Protein AF-A0A7C9D3Q9-F1 (afdb_monomer_lite)

Sequence (261 aa):
EIPLLHEHSGGIKEGRDSIEEERRLLYVAMTRARVKLFVLYVIMDSNWQVLRPSRFLQEIPAYLVELQGDINLVEKKELLPRSLSEASELAEATLTNDSLGKKTDEISENLRDMEGWDGNIFLRRFKVDDRGIIARIFHQWAKKKAFQDPKRLLDKVRFVIDERLTCRKSNKVKDVLVALRSSLKCDEAFQFAEKVIRWEQIPLDNRTYLLRERQKIRVENAMSASTPTAKQINYLRKLGCTVVPESKLHASHLIEQYRSL

Radius of gyration: 26.92 Å; chains: 1; bounding box: 58×53×77 Å

InterPro domains:
  IPR000212 UvrD-like helicase [PTHR11070] (2-144)
  IPR014017 UvrD-like helicase, C-terminal [PF13361] (16-41)
  IPR027417 P-loop containing nucleoside triphosphate hydrolase [SSF52540] (14-81)

Organism: Opuntia streptacantha (NCBI:txid393608)

pLDDT: mean 70.41, std 21.58, range [22.69, 95.62]

Foldseek 3Di:
DPDDPPPDDDDDDPDVVVVVVVVVVVVVVVVVDDDDDDDDDDQADLVRDGDDPDPVVVVPPPVVDDDDDPCPDDDDDDDDDDDDDDDDDDDDDDDDDDDDDPDCCPVVVVQVLQVVCPPQPLLVVDDPVLSSVLLVLLLVQLLDPQLLDLVSSLVVSLVSLVVSLVDPPDDPVNVVSVVVNVSSPDVSVSVSSNVSNVVSPDDPVVSVVVVVVVVVVVVLVVQQPAAADPVLVVVCVVLVNPDDAGTSNSSVVSNVVSVVD

Structure (mmCIF, N/CA/C/O backbone):
data_AF-A0A7C9D3Q9-F1
#
_entry.id   AF-A0A7C9D3Q9-F1
#
loop_
_atom_site.group_PDB
_atom_site.id
_atom_site.type_symbol
_atom_site.label_atom_id
_atom_site.label_alt_id
_atom_site.label_comp_id
_atom_site.label_asym_id
_atom_site.label_entity_id
_atom_site.label_seq_id
_atom_site.pdbx_PDB_ins_code
_atom_site.Cartn_x
_atom_site.Cartn_y
_atom_site.Cartn_z
_atom_site.occupancy
_atom_site.B_iso_or_equiv
_atom_site.auth_seq_id
_atom_site.auth_comp_id
_atom_site.auth_asym_id
_atom_site.auth_atom_id
_atom_site.pdbx_PDB_model_num
ATOM 1 N N . GLU A 1 1 ? -22.522 -24.868 32.297 1.00 36.56 1 GLU A N 1
ATOM 2 C CA . GLU A 1 1 ? -21.886 -23.893 31.387 1.00 36.56 1 GLU A CA 1
ATOM 3 C C . GLU A 1 1 ? -21.092 -24.679 30.357 1.00 36.56 1 GLU A C 1
ATOM 5 O O . GLU A 1 1 ? -20.446 -25.646 30.742 1.00 36.56 1 GLU A O 1
ATOM 10 N N . ILE A 1 2 ? -21.224 -24.366 29.067 1.00 39.22 2 ILE A N 1
ATOM 11 C CA . ILE A 1 2 ? -20.459 -25.051 28.014 1.00 39.22 2 ILE A CA 1
ATOM 12 C C . ILE A 1 2 ? -19.072 -24.394 27.996 1.00 39.22 2 ILE A C 1
ATOM 14 O O . ILE A 1 2 ? -19.020 -23.173 27.824 1.00 39.22 2 ILE A O 1
ATOM 18 N N . PRO A 1 3 ? -17.967 -25.129 28.217 1.00 41.09 3 PRO A N 1
ATOM 19 C CA . PRO A 1 3 ? -16.639 -24.531 28.232 1.00 41.09 3 PRO A CA 1
ATOM 20 C C . PRO A 1 3 ? -16.324 -23.979 26.840 1.00 41.09 3 PRO A C 1
ATOM 22 O O . PRO A 1 3 ? -16.207 -24.733 25.877 1.00 41.09 3 PRO A O 1
ATOM 25 N N . LEU A 1 4 ? -16.203 -22.658 26.726 1.00 44.47 4 LEU A N 1
ATOM 26 C CA . LEU A 1 4 ? -15.719 -22.013 25.511 1.00 44.47 4 LEU A CA 1
ATOM 27 C C . LEU A 1 4 ? -14.218 -22.299 25.401 1.00 44.47 4 LEU A C 1
ATOM 29 O O . LEU A 1 4 ? -13.409 -21.688 26.102 1.00 44.47 4 LEU A O 1
ATOM 33 N N . LEU A 1 5 ? -13.844 -23.258 24.553 1.00 42.50 5 LEU A N 1
ATOM 34 C CA . LEU A 1 5 ? -12.447 -23.500 24.212 1.00 42.50 5 LEU A CA 1
ATOM 35 C C . LEU A 1 5 ? -11.938 -22.307 23.399 1.00 42.50 5 LEU A C 1
ATOM 37 O O . LEU A 1 5 ? -12.316 -22.085 22.253 1.00 42.50 5 LEU A O 1
ATOM 41 N N . HIS A 1 6 ? -11.097 -21.494 24.031 1.00 41.91 6 HIS A N 1
ATOM 42 C CA . HIS A 1 6 ? -10.420 -20.385 23.380 1.00 41.91 6 HIS A CA 1
ATOM 43 C C . HIS A 1 6 ? -9.251 -20.945 22.555 1.00 41.91 6 HIS A C 1
ATOM 45 O O . HIS A 1 6 ? -8.133 -21.083 23.051 1.00 41.91 6 HIS A O 1
ATOM 51 N N . GLU A 1 7 ? -9.493 -21.271 21.286 1.00 47.59 7 GLU A N 1
ATOM 52 C CA . GLU A 1 7 ? -8.429 -21.656 20.356 1.00 47.59 7 GLU A CA 1
ATOM 53 C C . GLU A 1 7 ? -7.642 -20.420 19.902 1.00 47.59 7 GLU A C 1
ATOM 55 O O . GLU A 1 7 ? -7.896 -19.801 18.869 1.00 47.59 7 GLU A O 1
ATOM 60 N N . HIS A 1 8 ? -6.657 -20.020 20.702 1.00 44.94 8 HIS A N 1
ATOM 61 C CA . HIS A 1 8 ? -5.573 -19.175 20.222 1.00 44.94 8 HIS A CA 1
ATOM 62 C C . HIS A 1 8 ? -4.340 -20.054 20.038 1.00 44.94 8 HIS A C 1
ATOM 64 O O . HIS A 1 8 ? -3.753 -20.488 21.023 1.00 44.94 8 HIS A O 1
ATOM 70 N N . SER A 1 9 ? -3.934 -20.238 18.778 1.00 37.97 9 SER A N 1
ATOM 71 C CA . SER A 1 9 ? -2.714 -20.927 18.325 1.00 37.97 9 SER A CA 1
ATOM 72 C C . SER A 1 9 ? -2.871 -22.407 17.949 1.00 37.97 9 SER A C 1
ATOM 74 O O . SER A 1 9 ? -2.440 -23.285 18.684 1.00 37.97 9 SER A O 1
ATOM 76 N N . GLY A 1 10 ? -3.406 -22.651 16.745 1.00 41.06 10 GLY A N 1
ATOM 77 C CA . GLY A 1 10 ? -2.870 -23.570 15.720 1.00 41.06 10 GLY A CA 1
ATOM 78 C C . GLY A 1 10 ? -2.148 -24.848 16.159 1.00 41.06 10 GLY A C 1
ATOM 79 O O . GLY A 1 10 ? -1.079 -25.144 15.628 1.00 41.06 10 GLY A O 1
ATOM 80 N N . GLY A 1 11 ? -2.689 -25.590 17.120 1.00 41.31 11 GLY A N 1
ATOM 81 C CA . GLY A 1 11 ? -1.940 -26.682 17.726 1.00 41.31 11 GLY A CA 1
ATOM 82 C C . GLY A 1 11 ? -2.772 -27.643 18.554 1.00 41.31 11 GLY A C 1
ATOM 83 O O . GLY A 1 11 ? -2.291 -28.080 19.589 1.00 41.31 11 GLY A O 1
ATOM 84 N N . ILE A 1 12 ? -3.989 -27.990 18.134 1.00 43.50 12 ILE A N 1
ATOM 85 C CA . ILE A 1 12 ? -4.685 -29.173 18.656 1.00 43.50 12 ILE A CA 1
ATOM 86 C C . ILE A 1 12 ? -5.327 -29.896 17.471 1.00 43.50 12 ILE A C 1
ATOM 88 O O . ILE A 1 12 ? -5.828 -29.274 16.541 1.00 43.50 12 ILE A O 1
ATOM 92 N N . LYS A 1 13 ? -5.197 -31.223 17.468 1.00 48.31 13 LYS A N 1
ATOM 93 C CA . LYS A 1 13 ? -5.645 -32.139 16.418 1.00 48.31 13 LYS A CA 1
ATOM 94 C C . LYS A 1 13 ? -7.105 -31.842 16.049 1.00 48.31 13 LYS A C 1
ATOM 96 O O . LYS A 1 13 ? -7.977 -32.081 16.878 1.00 48.31 13 LYS A O 1
ATOM 101 N N . GLU A 1 14 ? -7.343 -31.368 14.821 1.00 52.41 14 GLU A N 1
ATOM 102 C CA . GLU A 1 14 ? -8.667 -31.299 14.184 1.00 52.41 14 GLU A CA 1
ATOM 103 C C . GLU A 1 14 ? -9.254 -32.724 14.126 1.00 52.41 14 GLU A C 1
ATOM 105 O O . GLU A 1 14 ? -9.082 -33.464 13.156 1.00 52.41 14 GLU A O 1
ATOM 110 N N . GLY A 1 15 ? -9.882 -33.171 15.210 1.00 57.50 15 GLY A N 1
ATOM 111 C CA . GLY A 1 15 ? -10.723 -34.359 15.193 1.00 57.50 15 GLY A CA 1
ATOM 112 C C . GLY A 1 15 ? -12.025 -34.010 14.482 1.00 57.50 15 GLY A C 1
ATOM 113 O O . GLY A 1 15 ? -12.543 -32.911 14.663 1.00 57.50 15 GLY A O 1
ATOM 114 N N . ARG A 1 16 ? -12.594 -34.935 13.698 1.00 60.66 16 ARG A N 1
ATOM 115 C CA . ARG A 1 16 ? -13.940 -34.747 13.117 1.00 60.66 16 ARG A CA 1
ATOM 116 C C . ARG A 1 16 ? -14.976 -34.343 14.175 1.00 60.66 16 ARG A C 1
ATOM 118 O O . ARG A 1 16 ? -15.851 -33.536 13.895 1.00 60.66 16 ARG A O 1
ATOM 125 N N . ASP A 1 17 ? -14.797 -34.811 15.402 1.00 70.69 17 ASP A N 1
ATOM 126 C CA . ASP A 1 17 ? -15.683 -34.486 16.514 1.00 70.69 17 ASP A CA 1
ATOM 127 C C . ASP A 1 17 ? -15.570 -33.011 16.961 1.00 70.69 17 ASP A C 1
ATOM 129 O O . ASP A 1 17 ? -16.563 -32.437 17.403 1.00 70.69 17 ASP A O 1
ATOM 133 N N . SER A 1 18 ? -14.408 -32.350 16.808 1.00 80.19 18 SER A N 1
ATOM 134 C CA . SER A 1 18 ? -14.245 -30.942 17.217 1.00 80.19 18 SER A CA 1
ATOM 135 C C . SER A 1 18 ? -14.926 -29.979 16.245 1.00 80.19 18 SER A C 1
ATOM 137 O O . SER A 1 18 ? -15.595 -29.044 16.678 1.00 80.19 18 SER A O 1
ATOM 139 N N . ILE A 1 19 ? -14.833 -30.239 14.935 1.00 86.06 19 ILE A N 1
ATOM 140 C CA . ILE A 1 19 ? -15.478 -29.392 13.920 1.00 86.06 19 ILE A CA 1
ATOM 141 C C . ILE A 1 19 ? -17.008 -29.526 13.960 1.00 86.06 19 ILE A C 1
ATOM 143 O O . ILE A 1 19 ? -17.729 -28.560 13.705 1.00 86.06 19 ILE A O 1
ATOM 147 N N . GLU A 1 20 ? -17.520 -30.719 14.281 1.00 87.44 20 GLU A N 1
ATOM 148 C CA . GLU A 1 20 ? -18.955 -30.940 14.475 1.00 87.44 20 GLU A CA 1
ATOM 149 C C . GLU A 1 20 ? -19.479 -30.216 15.715 1.00 87.44 20 GLU A C 1
ATOM 151 O O . GLU A 1 20 ? -20.581 -29.662 15.683 1.00 87.44 20 GLU A O 1
ATOM 156 N N . GLU A 1 21 ? -18.689 -30.155 16.785 1.00 87.31 21 GLU A N 1
ATOM 157 C CA . GLU A 1 21 ? -19.067 -29.410 17.981 1.00 87.31 21 GLU A CA 1
ATOM 158 C C . GLU A 1 21 ? -19.065 -27.893 17.727 1.00 87.31 21 GLU A C 1
ATOM 160 O O . GLU A 1 21 ? -20.033 -27.212 18.069 1.00 87.31 21 GLU A O 1
ATOM 165 N N . GLU A 1 22 ? -18.069 -27.352 17.017 1.00 88.00 22 GLU A N 1
ATOM 166 C CA . GLU A 1 22 ? -18.079 -25.945 16.583 1.00 88.00 22 GLU A CA 1
ATOM 167 C C . GLU A 1 22 ? -19.282 -25.609 15.687 1.00 88.00 22 GLU A C 1
ATOM 169 O O . GLU A 1 22 ? -19.900 -24.547 15.822 1.00 88.00 22 GLU A O 1
ATOM 174 N N . ARG A 1 23 ? -19.674 -26.537 14.806 1.00 91.50 23 ARG A N 1
ATOM 175 C CA . ARG A 1 23 ? -20.884 -26.414 13.981 1.00 91.50 23 ARG A CA 1
ATOM 176 C C . ARG A 1 23 ? -22.142 -26.349 14.850 1.00 91.50 23 ARG A C 1
ATOM 178 O O . ARG A 1 23 ? -23.009 -25.506 14.604 1.00 91.50 23 ARG A O 1
ATOM 185 N N . ARG A 1 24 ? -22.252 -27.201 15.878 1.00 92.25 24 ARG A N 1
ATOM 186 C CA . ARG A 1 24 ? -23.370 -27.167 16.841 1.00 92.25 24 ARG A CA 1
ATOM 187 C C . ARG A 1 24 ? -23.404 -25.850 17.611 1.00 92.25 24 ARG A C 1
ATOM 189 O O . ARG A 1 24 ? -24.489 -25.300 17.796 1.00 92.25 24 ARG A O 1
ATOM 196 N N . LEU A 1 25 ? -22.248 -25.305 17.993 1.00 92.31 25 LEU A N 1
ATOM 197 C CA . LEU A 1 25 ? -22.158 -23.995 18.645 1.00 92.31 25 LEU A CA 1
ATOM 198 C C . LEU A 1 25 ? -22.698 -22.875 17.750 1.00 92.31 25 LEU A C 1
ATOM 200 O O . LEU A 1 25 ? -23.520 -22.075 18.207 1.00 92.31 25 LEU A O 1
ATOM 204 N N . LEU A 1 26 ? -22.307 -22.839 16.471 1.00 92.38 26 LEU A N 1
ATOM 205 C CA . LEU A 1 26 ? -22.849 -21.856 15.533 1.00 92.38 26 LEU A CA 1
ATOM 206 C C . LEU A 1 26 ? -24.358 -22.032 15.341 1.00 92.38 26 LEU A C 1
ATOM 208 O O . LEU A 1 26 ? -25.092 -21.048 15.398 1.00 92.38 26 LEU A O 1
ATOM 212 N N . TYR A 1 27 ? -24.835 -23.266 15.161 1.00 93.38 27 TYR A N 1
ATOM 213 C CA . TYR A 1 27 ? -26.264 -23.561 15.019 1.00 93.38 27 TYR A CA 1
ATOM 214 C C . TYR A 1 27 ? -27.078 -23.043 16.212 1.00 93.38 27 TYR A C 1
ATOM 216 O O . TYR A 1 27 ? -28.096 -22.363 16.039 1.00 93.38 27 TYR A O 1
ATOM 224 N N . VAL A 1 28 ? -26.611 -23.309 17.436 1.00 95.62 28 VAL A N 1
ATOM 225 C CA . VAL A 1 28 ? -27.252 -22.801 18.656 1.00 95.62 28 VAL A CA 1
ATOM 226 C C . VAL A 1 28 ? -27.251 -21.275 18.665 1.00 95.62 28 VAL A C 1
ATOM 228 O O . VAL A 1 28 ? -28.275 -20.684 18.992 1.00 95.62 28 VAL A O 1
ATOM 231 N N . ALA A 1 29 ? -26.146 -20.626 18.288 1.00 92.81 29 ALA A N 1
ATOM 232 C CA . ALA A 1 29 ? -26.064 -19.167 18.231 1.00 92.81 29 ALA A CA 1
ATOM 233 C C . ALA A 1 29 ? -27.036 -18.565 17.200 1.00 92.81 29 ALA A C 1
ATOM 235 O O . ALA A 1 29 ? -27.765 -17.627 17.525 1.00 92.81 29 ALA A O 1
ATOM 236 N N . MET A 1 30 ? -27.106 -19.132 15.991 1.00 92.25 30 MET A N 1
ATOM 237 C CA . MET A 1 30 ? -28.016 -18.682 14.930 1.00 92.25 30 MET A CA 1
ATOM 238 C C . MET A 1 30 ? -29.482 -18.803 15.355 1.00 92.25 30 MET A C 1
ATOM 240 O O . MET A 1 30 ? -30.259 -17.868 15.177 1.00 92.25 30 MET A O 1
ATOM 244 N N . THR A 1 31 ? -29.850 -19.918 15.989 1.00 93.81 31 THR A N 1
ATOM 245 C CA . THR A 1 31 ? -31.222 -20.180 16.458 1.00 93.81 31 THR A CA 1
ATOM 246 C C . THR A 1 31 ? -31.620 -19.387 17.709 1.00 93.81 31 THR A C 1
ATOM 248 O O . THR A 1 31 ? -32.792 -19.396 18.089 1.00 93.81 31 THR A O 1
ATOM 251 N N . ARG A 1 32 ? -30.698 -18.642 18.346 1.00 95.06 32 ARG A N 1
ATOM 252 C CA . ARG A 1 32 ? -31.067 -17.669 19.396 1.00 95.06 32 ARG A CA 1
ATOM 253 C C . ARG A 1 32 ? -31.758 -16.432 18.835 1.00 95.06 32 ARG A C 1
ATOM 255 O O . ARG A 1 32 ? -32.541 -15.806 19.554 1.00 95.06 32 ARG A O 1
ATOM 262 N N . ALA A 1 33 ? -31.481 -16.063 17.587 1.00 93.69 33 ALA A N 1
ATOM 263 C CA . ALA A 1 33 ? -32.110 -14.913 16.959 1.00 93.69 33 ALA A CA 1
ATOM 264 C C . ALA A 1 33 ? -33.577 -15.224 16.618 1.00 93.69 33 ALA A C 1
ATOM 266 O O . ALA A 1 33 ? -33.872 -16.188 15.921 1.00 93.69 33 ALA A O 1
ATOM 267 N N . ARG A 1 34 ? -34.508 -14.392 17.104 1.00 91.38 34 ARG A N 1
ATOM 268 C CA . ARG A 1 34 ? -35.954 -14.556 16.851 1.00 91.38 34 ARG A CA 1
ATOM 269 C C . ARG A 1 34 ? -36.471 -13.786 15.635 1.00 91.38 34 ARG A C 1
ATOM 271 O O . ARG A 1 34 ? -37.500 -14.161 15.092 1.00 91.38 34 ARG A O 1
ATOM 278 N N . VAL A 1 35 ? -35.810 -12.685 15.264 1.00 92.62 35 VAL A N 1
ATOM 279 C CA . VAL A 1 35 ? -36.331 -11.726 14.266 1.00 92.62 35 VAL A CA 1
ATOM 280 C C . VAL A 1 35 ? -35.319 -11.444 13.157 1.00 92.62 35 VAL A C 1
ATOM 282 O O . VAL A 1 35 ? -35.614 -11.679 11.993 1.00 92.62 35 VAL A O 1
ATOM 285 N N . LYS A 1 36 ? -34.124 -10.945 13.496 1.00 89.94 36 LYS A N 1
ATOM 286 C CA . LYS A 1 36 ? -33.034 -10.684 12.542 1.00 89.94 36 LYS A CA 1
ATOM 287 C C . LYS A 1 36 ? -31.718 -11.205 13.107 1.00 89.94 36 LYS A C 1
ATOM 289 O O . LYS A 1 36 ? -31.480 -11.074 14.308 1.00 89.94 36 LYS A O 1
ATOM 294 N N . LEU A 1 37 ? -30.880 -11.766 12.242 1.00 90.44 37 LEU A N 1
ATOM 295 C CA . LEU A 1 37 ? -29.536 -12.234 12.565 1.00 90.44 37 LEU A CA 1
ATOM 296 C C . LEU A 1 37 ? -28.529 -11.413 11.758 1.00 90.44 37 LEU A C 1
ATOM 298 O O . LEU A 1 37 ? -28.609 -11.372 10.536 1.00 90.44 37 LEU A O 1
ATOM 302 N N . PHE A 1 38 ? -27.576 -10.791 12.447 1.00 90.31 38 PHE A N 1
ATOM 303 C CA . PHE A 1 38 ? -26.444 -10.116 11.822 1.00 90.31 38 PHE A CA 1
ATOM 304 C C . PHE A 1 38 ? -25.172 -10.855 12.209 1.00 90.31 38 PHE A C 1
ATOM 306 O O . PHE A 1 38 ? -24.914 -11.065 13.395 1.00 90.31 38 PHE A O 1
ATOM 313 N N . VAL A 1 39 ? -24.383 -11.243 11.212 1.00 88.50 39 VAL A N 1
ATOM 314 C CA . VAL A 1 39 ? -23.107 -11.926 11.422 1.00 88.50 39 VAL A CA 1
ATOM 315 C C . VAL A 1 39 ? -21.990 -11.012 10.952 1.00 88.50 39 VAL A C 1
ATOM 317 O O . VAL A 1 39 ? -21.995 -10.545 9.818 1.00 88.50 39 VAL A O 1
ATOM 320 N N . LEU A 1 40 ? -21.037 -10.747 11.842 1.00 87.12 40 LEU A N 1
ATOM 321 C CA . LEU A 1 40 ? -19.878 -9.915 11.557 1.00 87.12 40 LEU A CA 1
ATOM 322 C C . LEU A 1 40 ? -18.618 -10.771 11.619 1.00 87.12 40 LEU A C 1
ATOM 324 O O . LEU A 1 40 ? -18.483 -11.641 12.478 1.00 87.12 40 LEU A O 1
ATOM 328 N N . TYR A 1 41 ? -17.674 -10.484 10.732 1.00 83.50 41 TYR A N 1
ATOM 329 C CA . TYR A 1 41 ? -16.340 -11.063 10.764 1.00 83.50 41 TYR A CA 1
ATOM 330 C C . TYR A 1 41 ? -15.301 -9.994 10.428 1.00 83.50 41 TYR A C 1
ATOM 332 O O . TYR A 1 41 ? -15.598 -8.974 9.806 1.00 83.50 41 TYR A O 1
ATOM 340 N N . VAL A 1 42 ? -14.067 -10.225 10.867 1.00 80.75 42 VAL A N 1
ATOM 341 C CA . VAL A 1 42 ? -12.945 -9.314 10.642 1.00 80.75 42 VAL A CA 1
ATOM 342 C C . VAL A 1 42 ? -12.097 -9.852 9.490 1.00 80.75 42 VAL A C 1
ATOM 344 O O . VAL A 1 42 ? -11.749 -11.027 9.482 1.00 80.75 42 VAL A O 1
ATOM 347 N N . ILE A 1 43 ? -11.755 -8.992 8.526 1.00 75.94 43 ILE A N 1
ATOM 348 C CA . ILE A 1 43 ? -10.939 -9.345 7.345 1.00 75.94 43 ILE A CA 1
ATOM 349 C C . ILE A 1 43 ? -9.429 -9.179 7.558 1.00 75.94 43 ILE A C 1
ATOM 351 O O . ILE A 1 43 ? -8.638 -9.739 6.803 1.00 75.94 43 ILE A O 1
ATOM 355 N N . MET A 1 44 ? -9.012 -8.408 8.565 1.00 73.44 44 MET A N 1
ATOM 356 C CA . MET A 1 44 ? -7.603 -8.182 8.894 1.00 73.44 44 MET A CA 1
ATOM 357 C C . MET A 1 44 ? -7.379 -8.217 10.399 1.00 73.44 44 MET A C 1
ATOM 359 O O . MET A 1 44 ? -8.068 -7.520 11.144 1.00 73.44 44 MET A O 1
ATOM 363 N N . ASP A 1 45 ? -6.391 -8.987 10.844 1.00 71.75 45 ASP A N 1
ATOM 364 C CA . ASP A 1 45 ? -5.985 -8.980 12.247 1.00 71.75 45 ASP A CA 1
ATOM 365 C C . ASP A 1 45 ? -5.121 -7.749 12.594 1.00 71.75 45 ASP A C 1
ATOM 367 O O . ASP A 1 45 ? -4.727 -6.944 11.743 1.00 71.75 45 ASP A O 1
ATOM 371 N N . SER A 1 46 ? -4.791 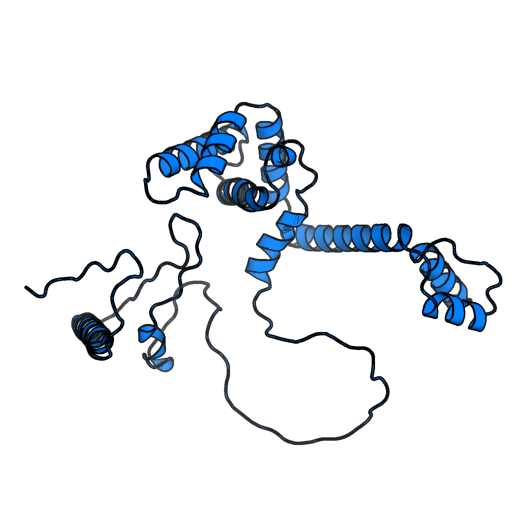-7.599 13.876 1.00 70.56 46 SER A N 1
ATOM 372 C CA . SER A 1 46 ? -3.888 -6.548 14.366 1.00 70.56 46 SER A CA 1
ATOM 373 C C . SER A 1 46 ? -2.456 -6.656 13.818 1.00 70.56 46 SER A C 1
ATOM 375 O O . SER A 1 46 ? -1.701 -5.682 13.874 1.00 70.56 46 SER A O 1
ATOM 377 N N . ASN A 1 47 ? -2.098 -7.812 13.253 1.00 52.62 47 ASN A N 1
ATOM 378 C CA . ASN A 1 47 ? -0.825 -8.103 12.604 1.00 52.62 47 ASN A CA 1
ATOM 379 C C . ASN A 1 47 ? -0.893 -7.966 11.074 1.00 52.62 47 ASN A C 1
ATOM 381 O O . ASN A 1 47 ? 0.086 -8.296 10.402 1.00 52.62 47 ASN A O 1
ATOM 385 N N . TRP A 1 48 ? -1.997 -7.437 10.534 1.00 50.44 48 TRP A N 1
ATOM 386 C CA . TRP A 1 48 ? -2.223 -7.223 9.104 1.00 50.44 48 TRP A CA 1
ATOM 387 C C . TRP A 1 48 ? -2.228 -8.500 8.258 1.00 50.44 48 TRP A C 1
ATOM 389 O O . TRP A 1 48 ? -2.004 -8.446 7.047 1.00 50.44 48 TRP A O 1
ATOM 399 N N . GLN A 1 49 ? -2.488 -9.643 8.879 1.00 58.59 49 GLN A N 1
ATOM 400 C CA . GLN A 1 49 ? -2.775 -10.881 8.180 1.00 58.59 49 GLN A CA 1
ATOM 401 C C . GLN A 1 49 ? -4.218 -10.850 7.695 1.00 58.59 49 GLN A C 1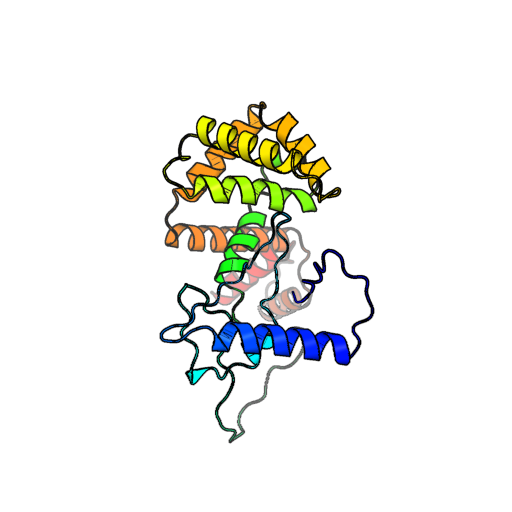
ATOM 403 O O . GLN A 1 49 ? -5.136 -10.489 8.436 1.00 58.59 49 GLN A O 1
ATOM 408 N N . VAL A 1 50 ? -4.408 -11.231 6.434 1.00 67.88 50 VAL A N 1
ATOM 409 C CA . VAL A 1 50 ? -5.745 -11.404 5.870 1.00 67.88 50 VAL A CA 1
ATOM 410 C C . VAL A 1 50 ? -6.375 -12.618 6.540 1.00 67.88 50 VAL A C 1
ATOM 412 O O . VAL A 1 50 ? -5.884 -13.740 6.404 1.00 67.88 50 VAL A O 1
ATOM 415 N N . LEU A 1 51 ? -7.457 -12.385 7.274 1.00 74.94 51 LEU A N 1
ATOM 416 C CA . LEU A 1 51 ? -8.235 -13.437 7.909 1.00 74.94 51 LEU A CA 1
ATOM 417 C C . LEU A 1 51 ? -9.270 -13.957 6.916 1.00 74.94 51 LEU A C 1
ATOM 419 O O . LEU A 1 51 ? -9.926 -13.183 6.216 1.00 74.94 51 LEU A O 1
ATOM 423 N N . ARG A 1 52 ? -9.425 -15.281 6.853 1.00 77.06 52 ARG A N 1
ATOM 424 C CA . ARG A 1 52 ? -10.510 -15.881 6.076 1.00 77.06 52 ARG A CA 1
ATOM 425 C C . ARG A 1 52 ? -11.804 -15.863 6.896 1.00 77.06 52 ARG A C 1
ATOM 427 O O . ARG A 1 52 ? -11.743 -16.118 8.100 1.00 77.06 52 ARG A O 1
ATOM 434 N N . PRO A 1 53 ? -12.963 -15.599 6.264 1.00 84.69 53 PRO A N 1
ATOM 435 C CA . PRO A 1 53 ? -14.257 -15.789 6.908 1.00 84.69 53 PRO A CA 1
ATOM 436 C C . PRO A 1 53 ? -14.411 -17.227 7.421 1.00 84.69 53 PRO A C 1
ATOM 438 O O . PRO A 1 53 ? -13.796 -18.152 6.884 1.00 84.69 53 PRO A O 1
ATOM 441 N N . SER A 1 54 ? -15.249 -17.416 8.443 1.00 87.00 54 SER A N 1
ATOM 442 C CA . SER A 1 54 ? -15.540 -18.755 8.965 1.00 87.00 54 SER A CA 1
ATOM 443 C C . SER A 1 54 ? -16.111 -19.654 7.868 1.00 87.00 54 SER A C 1
ATOM 445 O O . SER A 1 54 ? -16.993 -19.239 7.114 1.00 87.00 54 SER A O 1
ATOM 447 N N . ARG A 1 55 ? -15.635 -20.905 7.808 1.00 85.94 55 ARG A N 1
ATOM 448 C CA . ARG A 1 55 ? -16.075 -21.900 6.817 1.00 85.94 55 ARG A CA 1
ATOM 449 C C . ARG A 1 55 ? -17.586 -22.139 6.857 1.00 85.94 55 ARG A C 1
ATOM 451 O O . ARG A 1 55 ? -18.201 -22.326 5.817 1.00 85.94 55 ARG A O 1
ATOM 458 N N . PHE A 1 56 ? -18.192 -22.040 8.038 1.00 89.94 56 PHE A N 1
ATOM 459 C CA . PHE A 1 56 ? -19.622 -22.265 8.218 1.00 89.94 56 PHE A CA 1
ATOM 460 C C . PHE A 1 56 ? -20.503 -21.199 7.550 1.00 89.94 56 PHE A C 1
ATOM 462 O O . PHE A 1 56 ? -21.676 -21.456 7.308 1.00 89.94 56 PHE A O 1
ATOM 469 N N . LEU A 1 57 ? -19.961 -20.020 7.214 1.00 87.06 57 LEU A N 1
ATOM 470 C CA . LEU A 1 57 ? -20.717 -19.000 6.477 1.00 87.06 57 LEU A CA 1
ATOM 471 C C . LEU A 1 57 ? -21.014 -19.431 5.038 1.00 87.06 57 LEU A C 1
ATOM 473 O O . LEU A 1 57 ? -22.037 -19.034 4.499 1.00 87.06 57 LEU A O 1
ATOM 477 N N . GLN A 1 58 ? -20.158 -20.270 4.446 1.00 85.81 58 GLN A N 1
ATOM 478 C CA . GLN A 1 58 ? -20.354 -20.815 3.096 1.00 85.81 58 GLN A CA 1
ATOM 479 C C . GLN A 1 58 ? -21.411 -21.926 3.061 1.00 85.81 58 GLN A C 1
ATOM 481 O O . GLN A 1 58 ? -21.899 -22.287 1.997 1.00 85.81 58 GLN A O 1
ATOM 486 N N . GLU A 1 59 ? -21.753 -22.490 4.222 1.00 88.12 59 GLU A N 1
ATOM 487 C CA . GLU A 1 59 ? -22.785 -23.522 4.342 1.00 88.12 59 GLU A CA 1
ATOM 488 C C . GLU A 1 59 ? -24.196 -22.919 4.439 1.00 88.12 59 GLU A C 1
ATOM 490 O O . GLU A 1 59 ? -25.187 -23.633 4.282 1.00 88.12 59 GLU A O 1
ATOM 495 N N . ILE A 1 60 ? -24.304 -21.609 4.694 1.00 87.50 60 ILE A N 1
ATOM 496 C CA . ILE A 1 60 ? -25.584 -20.903 4.736 1.00 87.50 60 ILE A CA 1
ATOM 497 C C . ILE A 1 60 ? -26.031 -20.644 3.292 1.00 87.50 60 ILE A C 1
ATOM 499 O O . ILE A 1 60 ? -25.262 -20.083 2.512 1.00 87.50 60 ILE A O 1
ATOM 503 N N . PRO A 1 61 ? -27.271 -20.999 2.916 1.00 86.81 61 PRO A N 1
ATOM 504 C CA . PRO A 1 61 ? -27.743 -20.766 1.561 1.00 86.81 61 PRO A CA 1
ATOM 505 C C . PRO A 1 61 ? -27.683 -19.282 1.174 1.00 86.81 61 PRO A C 1
ATOM 507 O O . PRO A 1 61 ? -28.271 -18.438 1.851 1.00 86.81 61 PRO A O 1
ATOM 510 N N . ALA A 1 62 ? -27.029 -18.977 0.049 1.00 82.62 62 ALA A N 1
ATOM 511 C CA . ALA A 1 62 ? -26.767 -17.606 -0.402 1.00 82.62 62 ALA A CA 1
ATOM 512 C C . ALA A 1 62 ? -28.035 -16.743 -0.550 1.00 82.62 62 ALA A C 1
ATOM 514 O O . ALA A 1 62 ? -27.999 -15.539 -0.322 1.00 82.62 62 ALA A O 1
ATOM 515 N N . TYR A 1 63 ? -29.185 -17.351 -0.865 1.00 83.31 63 TYR A N 1
ATOM 516 C CA . TYR A 1 63 ? -30.463 -16.638 -0.995 1.00 83.31 63 TYR A CA 1
ATOM 517 C C . TYR A 1 63 ? -31.025 -16.104 0.336 1.00 83.31 63 TYR A C 1
ATOM 519 O O . TYR A 1 63 ? -31.965 -15.313 0.321 1.00 83.31 63 TYR A O 1
ATOM 527 N N . LEU A 1 64 ? -30.484 -16.538 1.480 1.00 84.50 64 LEU A N 1
ATOM 528 C CA . LEU A 1 64 ? -30.852 -16.050 2.815 1.00 84.50 64 LEU A CA 1
ATOM 529 C C . LEU A 1 64 ? -29.888 -14.983 3.344 1.00 84.50 64 LEU A C 1
ATOM 531 O O . LEU A 1 64 ? -30.123 -14.434 4.421 1.00 84.50 64 LEU A O 1
ATOM 535 N N . VAL A 1 65 ? -28.792 -14.718 2.630 1.00 84.56 65 VAL A N 1
ATOM 536 C CA . VAL A 1 65 ? -27.712 -13.849 3.094 1.00 84.56 65 VAL A CA 1
ATOM 537 C C . VAL A 1 65 ? -27.779 -12.516 2.362 1.00 84.56 65 VAL A C 1
ATOM 539 O O . VAL A 1 65 ? -27.646 -12.445 1.145 1.00 84.56 65 VAL A O 1
ATOM 542 N N . GLU A 1 66 ? -27.931 -11.439 3.128 1.00 83.81 66 GLU A N 1
ATOM 543 C CA . GLU A 1 66 ? -27.769 -10.074 2.636 1.00 83.81 66 GLU A CA 1
ATOM 544 C C . GLU A 1 66 ? -26.407 -9.542 3.101 1.00 83.81 66 GLU A C 1
ATOM 546 O O . GLU A 1 66 ? -26.160 -9.369 4.297 1.00 83.81 66 GLU A O 1
ATOM 551 N N . LEU A 1 67 ? -25.488 -9.322 2.158 1.00 76.94 67 LEU A N 1
ATOM 552 C CA . LEU A 1 67 ? -24.159 -8.790 2.451 1.00 76.94 67 LEU A CA 1
ATOM 553 C C . LEU A 1 67 ? -24.222 -7.263 2.522 1.00 76.94 67 LEU A C 1
ATOM 555 O O . LEU A 1 67 ? -24.316 -6.590 1.498 1.00 76.94 67 LEU A O 1
ATOM 559 N N . GLN A 1 68 ? -24.146 -6.717 3.736 1.00 54.50 68 GLN A N 1
ATOM 560 C CA . GLN A 1 68 ? -24.119 -5.274 3.951 1.00 54.50 68 GLN A CA 1
ATOM 561 C C . GLN A 1 68 ? -22.691 -4.783 4.223 1.00 54.50 68 GLN A C 1
ATOM 563 O O . GLN A 1 68 ? -22.117 -5.008 5.289 1.00 54.50 68 GLN A O 1
ATOM 568 N N . GLY A 1 69 ? -22.124 -4.116 3.218 1.00 51.66 69 GLY A N 1
ATOM 569 C CA . GLY A 1 69 ? -20.751 -3.614 3.158 1.00 51.66 69 GLY A CA 1
ATOM 570 C C . GLY A 1 69 ? -20.204 -3.799 1.743 1.00 51.66 69 GLY A C 1
ATOM 571 O O . GLY A 1 69 ? -20.595 -4.750 1.072 1.00 51.66 69 GLY A O 1
ATOM 572 N N . ASP A 1 70 ? -19.316 -2.915 1.281 1.00 38.22 70 ASP A N 1
ATOM 573 C CA . ASP A 1 70 ? -18.682 -2.993 -0.048 1.00 38.22 70 ASP A CA 1
ATOM 574 C C . ASP A 1 70 ? -17.710 -4.188 -0.141 1.00 38.22 70 ASP A C 1
ATOM 576 O O . ASP A 1 70 ? -16.493 -4.047 -0.241 1.00 38.22 70 ASP A O 1
ATOM 580 N N . ILE A 1 71 ? -18.247 -5.404 -0.058 1.00 43.50 71 ILE A N 1
ATOM 581 C CA . ILE A 1 71 ? -17.516 -6.668 -0.069 1.00 43.50 71 ILE A CA 1
ATOM 582 C C . ILE A 1 71 ? -17.986 -7.459 -1.291 1.00 43.50 71 ILE A C 1
ATOM 584 O O . ILE A 1 71 ? -18.585 -8.525 -1.201 1.00 43.50 71 ILE A O 1
ATOM 588 N N . ASN A 1 72 ? -17.688 -6.935 -2.478 1.00 34.38 72 ASN A N 1
ATOM 589 C CA . ASN A 1 72 ? -17.917 -7.597 -3.766 1.00 34.38 72 ASN A CA 1
ATOM 590 C C . ASN A 1 72 ? -16.941 -8.776 -4.015 1.00 34.38 72 ASN A C 1
ATOM 592 O O . ASN A 1 72 ? -16.438 -8.948 -5.129 1.00 34.38 72 ASN A O 1
ATOM 596 N N . LEU A 1 73 ? -16.630 -9.603 -3.007 1.00 45.47 73 LEU A N 1
ATOM 597 C CA . LEU A 1 73 ? -15.512 -10.559 -3.085 1.00 45.47 73 LEU A CA 1
ATOM 598 C C . LEU A 1 73 ? -15.857 -12.049 -3.158 1.00 45.47 73 LEU A C 1
ATOM 600 O O . LEU A 1 73 ? -14.993 -12.810 -3.574 1.00 45.47 73 LEU A O 1
ATOM 604 N N . VAL A 1 74 ? -17.080 -12.499 -2.896 1.00 38.88 74 VAL A N 1
ATOM 605 C CA . VAL A 1 74 ? -17.454 -13.914 -3.093 1.00 38.88 74 VAL A CA 1
ATOM 606 C C . VAL A 1 74 ? -18.965 -13.898 -3.325 1.00 38.88 74 VAL A C 1
ATOM 608 O O . VAL A 1 74 ? -19.695 -13.535 -2.424 1.00 38.88 74 VAL A O 1
ATOM 611 N N . GLU A 1 75 ? -19.498 -13.945 -4.544 1.00 39.12 75 GLU A N 1
ATOM 612 C CA . GLU A 1 75 ? -20.031 -15.169 -5.154 1.00 39.12 75 GLU A CA 1
ATOM 613 C C . GLU A 1 75 ? -20.671 -14.776 -6.503 1.00 39.12 75 GLU A C 1
ATOM 615 O O . GLU A 1 75 ? -21.638 -14.019 -6.540 1.00 39.12 75 GLU A O 1
ATOM 620 N N . LYS A 1 76 ? -20.125 -15.248 -7.633 1.00 28.86 76 LYS A N 1
ATOM 621 C CA . LYS A 1 76 ? -20.898 -15.475 -8.874 1.00 28.86 76 LYS A CA 1
ATOM 622 C C . LYS A 1 76 ? -20.096 -16.332 -9.859 1.00 28.86 76 LYS A C 1
ATOM 624 O O . LYS A 1 76 ? -19.489 -15.853 -10.812 1.00 28.86 76 LYS A O 1
ATOM 629 N N . LYS A 1 77 ? -20.079 -17.627 -9.583 1.00 31.30 77 LYS A N 1
ATOM 630 C CA . LYS A 1 77 ? -19.981 -18.727 -10.552 1.00 31.30 77 LYS A CA 1
ATOM 631 C C . LYS A 1 77 ? -21.027 -19.698 -10.013 1.00 31.30 77 LYS A C 1
ATOM 633 O O . LYS A 1 77 ? -20.909 -20.105 -8.872 1.00 31.30 77 LYS A O 1
ATOM 638 N N . GLU A 1 78 ? -22.175 -19.864 -10.642 1.00 36.94 78 GLU A N 1
ATOM 639 C CA . GLU A 1 78 ? -22.395 -20.609 -11.880 1.00 36.94 78 GLU A CA 1
ATOM 640 C C . GLU A 1 78 ? -23.812 -20.299 -12.395 1.00 36.94 78 GLU A C 1
ATOM 642 O O . GLU A 1 78 ? -24.670 -19.956 -11.587 1.00 36.94 78 GLU A O 1
ATOM 647 N N . LEU A 1 79 ? -24.039 -20.403 -13.716 1.00 29.84 79 LEU A N 1
ATOM 648 C CA . LEU A 1 79 ? -25.218 -21.021 -14.362 1.00 29.84 79 LEU A CA 1
ATOM 649 C C . LEU A 1 79 ? -25.166 -20.815 -15.904 1.00 29.84 79 LEU A C 1
ATOM 651 O O . LEU A 1 79 ? -25.602 -19.785 -16.407 1.00 29.84 79 LEU A O 1
ATOM 655 N N . LEU A 1 80 ? -24.682 -21.866 -16.600 1.00 25.92 80 LEU A N 1
ATOM 656 C CA . LEU A 1 80 ? -25.058 -22.376 -17.952 1.00 25.92 80 LEU A CA 1
ATOM 657 C C . LEU A 1 80 ? -24.692 -21.584 -19.245 1.00 25.92 80 LEU A C 1
ATOM 659 O O . LEU A 1 80 ? -24.496 -20.377 -19.188 1.00 25.92 80 LEU A O 1
ATOM 663 N N . PRO A 1 81 ? -24.743 -22.202 -20.457 1.00 28.02 81 PRO A N 1
ATOM 664 C CA . PRO A 1 81 ? -24.168 -23.478 -20.909 1.00 28.02 81 PRO A CA 1
ATOM 665 C C . PRO A 1 81 ? -23.349 -23.350 -22.229 1.00 28.02 81 PRO A C 1
ATOM 667 O O . PRO A 1 81 ? -23.219 -22.294 -22.838 1.00 28.02 81 PRO A O 1
ATOM 670 N N . ARG A 1 82 ? -22.774 -24.485 -22.639 1.00 28.88 82 ARG A N 1
ATOM 671 C CA . ARG A 1 82 ? -21.757 -24.735 -23.674 1.00 28.88 82 ARG A CA 1
ATOM 672 C C . ARG A 1 82 ? -22.381 -25.113 -25.033 1.00 28.88 82 ARG A C 1
ATOM 674 O O . ARG A 1 82 ? -23.091 -26.109 -25.078 1.00 28.88 82 ARG A O 1
ATOM 681 N N . SER A 1 83 ? -22.049 -24.387 -26.109 1.00 22.69 83 SER A N 1
ATOM 682 C CA . SER A 1 83 ? -22.147 -24.756 -27.551 1.00 22.69 83 SER A CA 1
ATOM 683 C C . SER A 1 83 ? -21.783 -23.498 -28.368 1.00 22.69 83 SER A C 1
ATOM 685 O O . SER A 1 83 ? -22.320 -22.448 -28.044 1.00 22.69 83 SER A O 1
ATOM 687 N N . LEU A 1 84 ? -20.925 -23.423 -29.386 1.00 25.47 84 LEU A N 1
ATOM 688 C CA . LEU A 1 84 ? -20.248 -24.362 -30.277 1.00 25.47 84 LEU A CA 1
ATOM 689 C C . LEU A 1 84 ? -18.964 -23.678 -30.802 1.00 25.47 84 LEU A C 1
ATOM 691 O O . LEU A 1 84 ? -18.884 -22.451 -30.871 1.00 25.47 84 LEU A O 1
ATOM 695 N N . SER A 1 85 ? -17.990 -24.510 -31.159 1.00 26.80 85 SER A N 1
ATOM 696 C CA . SER A 1 85 ? -16.894 -24.255 -32.100 1.00 26.80 85 SER A CA 1
ATOM 697 C C . SER A 1 85 ? -17.443 -23.736 -33.447 1.00 26.80 85 SER A C 1
ATOM 699 O O . SER A 1 85 ? -18.623 -23.895 -33.729 1.00 26.80 85 SER A O 1
ATOM 701 N N . GLU A 1 86 ? -16.749 -23.030 -34.332 1.00 22.95 86 GLU A N 1
ATOM 702 C CA . GLU A 1 86 ? -15.407 -23.150 -34.901 1.00 22.95 86 GLU A CA 1
ATOM 703 C C . GLU A 1 86 ? -15.220 -21.879 -35.758 1.00 22.95 86 GLU A C 1
ATOM 705 O O . GLU A 1 86 ? -16.138 -21.528 -36.498 1.00 22.95 86 GLU A O 1
ATOM 710 N N . ALA A 1 87 ? -14.060 -21.217 -35.704 1.00 22.70 87 ALA A N 1
ATOM 711 C CA . ALA A 1 87 ? -13.356 -20.711 -36.891 1.00 22.70 87 ALA A CA 1
ATOM 712 C C . ALA A 1 87 ? -12.105 -19.907 -36.503 1.00 22.70 87 ALA A C 1
ATOM 714 O O . ALA A 1 87 ? -12.176 -18.896 -35.807 1.00 22.70 87 ALA A O 1
ATOM 715 N N . SER A 1 88 ? -10.992 -20.315 -37.112 1.00 25.59 88 SER A N 1
ATOM 716 C CA . SER A 1 88 ? -9.793 -19.520 -37.386 1.00 25.59 88 SER A CA 1
ATOM 717 C C . SER A 1 88 ? -8.715 -19.462 -36.301 1.00 25.59 88 SER A C 1
ATOM 719 O O . SER A 1 88 ? -8.351 -18.410 -35.779 1.00 25.59 88 SER A O 1
ATOM 721 N N . GLU A 1 89 ? -8.114 -20.629 -36.083 1.00 25.08 89 GLU A N 1
ATOM 722 C CA . GLU A 1 89 ? -6.692 -20.776 -35.777 1.00 25.08 89 GLU A CA 1
ATOM 723 C C . GLU A 1 89 ? -5.839 -20.014 -36.805 1.00 25.08 89 GLU A C 1
ATOM 725 O O . GLU A 1 89 ? -6.001 -20.229 -38.001 1.00 25.08 89 GLU A O 1
ATOM 730 N N . LEU A 1 90 ? -4.954 -19.127 -36.340 1.00 25.48 90 LEU A N 1
ATOM 731 C CA . LEU A 1 90 ? -3.621 -18.837 -36.897 1.00 25.48 90 LEU A CA 1
ATOM 732 C C . LEU A 1 90 ? -2.954 -17.751 -36.025 1.00 25.48 90 LEU A C 1
ATOM 734 O O . LEU A 1 90 ? -2.927 -16.584 -36.403 1.00 25.48 90 LEU A O 1
ATOM 738 N N . ALA A 1 91 ? -2.454 -18.131 -34.838 1.00 25.98 91 ALA A N 1
ATOM 739 C CA . ALA A 1 91 ? -1.281 -17.536 -34.163 1.00 25.98 91 ALA A CA 1
ATOM 740 C C . ALA A 1 91 ? -1.091 -18.098 -32.733 1.00 25.98 91 ALA A C 1
ATOM 742 O O . ALA A 1 91 ? -1.245 -17.392 -31.740 1.00 25.98 91 ALA A O 1
ATOM 743 N N . GLU A 1 92 ? -0.675 -19.358 -32.626 1.00 24.61 92 GLU A N 1
ATOM 744 C CA . GLU A 1 92 ? 0.100 -19.864 -31.483 1.00 24.61 92 GLU A CA 1
ATOM 745 C C . GLU A 1 92 ? 1.492 -20.236 -32.040 1.00 24.61 92 GLU A C 1
ATOM 747 O O . GLU A 1 92 ? 1.607 -20.644 -33.189 1.00 24.61 92 GLU A O 1
ATOM 752 N N . ALA A 1 93 ? 2.632 -20.061 -31.376 1.00 25.02 93 ALA A N 1
ATOM 753 C CA . ALA A 1 93 ? 2.882 -20.085 -29.950 1.00 25.02 93 ALA A CA 1
ATOM 754 C C . ALA A 1 93 ? 4.189 -19.341 -29.613 1.00 25.02 93 ALA A C 1
ATOM 756 O O . ALA A 1 93 ? 5.166 -19.440 -30.355 1.00 25.02 93 ALA A O 1
ATOM 757 N N . THR A 1 94 ? 4.249 -18.678 -28.450 1.00 25.58 94 THR A N 1
ATOM 758 C CA . THR A 1 94 ? 5.254 -18.969 -27.400 1.00 25.58 94 THR A CA 1
ATOM 759 C C . THR A 1 94 ? 4.767 -18.410 -26.043 1.00 25.58 94 THR A C 1
ATOM 761 O O . THR A 1 94 ? 4.979 -17.243 -25.735 1.00 25.58 94 THR A O 1
ATOM 764 N N . LEU A 1 95 ? 4.003 -19.246 -25.323 1.00 30.95 95 LEU A N 1
ATOM 765 C CA . LEU A 1 95 ? 4.028 -19.612 -23.884 1.00 30.95 95 LEU A CA 1
ATOM 766 C C . LEU A 1 95 ? 4.780 -18.671 -22.899 1.00 30.95 95 LEU A C 1
ATOM 768 O O . LEU A 1 95 ? 5.902 -18.275 -23.184 1.00 30.95 95 LEU A O 1
ATOM 772 N N . THR A 1 96 ? 4.307 -18.319 -21.692 1.00 25.31 96 THR A N 1
ATOM 773 C CA . THR A 1 96 ? 3.343 -18.941 -20.756 1.00 25.31 96 THR A CA 1
ATOM 774 C C . THR A 1 96 ? 2.628 -17.868 -19.911 1.00 25.31 96 THR A C 1
ATOM 776 O O . THR A 1 96 ? 3.295 -17.133 -19.186 1.00 25.31 96 THR A O 1
ATOM 779 N N . ASN A 1 97 ? 1.294 -17.823 -19.929 1.00 28.11 97 ASN A N 1
ATOM 780 C CA . ASN A 1 97 ? 0.485 -17.118 -18.928 1.00 28.11 97 ASN A CA 1
ATOM 781 C C . ASN A 1 97 ? -0.589 -18.084 -18.422 1.00 28.11 97 ASN A C 1
ATOM 783 O O . ASN A 1 97 ? -1.542 -18.381 -19.140 1.00 28.11 97 ASN A O 1
ATOM 787 N N . ASP A 1 98 ? -0.404 -18.578 -17.199 1.00 25.00 98 ASP A N 1
ATOM 788 C CA . ASP A 1 98 ? -1.441 -19.273 -16.443 1.00 25.00 98 ASP A CA 1
ATOM 789 C C . ASP A 1 98 ? -2.433 -18.227 -15.916 1.00 25.00 98 ASP A C 1
ATOM 791 O O . ASP A 1 98 ? -2.053 -17.225 -15.303 1.00 25.00 98 ASP A O 1
ATOM 795 N N . SER A 1 99 ? -3.702 -18.405 -16.266 1.00 33.28 99 SER A N 1
ATOM 796 C CA . SER A 1 99 ? -4.768 -17.436 -16.049 1.00 33.28 99 SER A CA 1
ATOM 797 C C . SER A 1 99 ? -5.615 -17.874 -14.864 1.00 33.28 99 SER A C 1
ATOM 799 O O . SER A 1 99 ? -6.327 -18.873 -14.943 1.00 33.28 99 SER A O 1
ATOM 801 N N . LEU A 1 100 ? -5.626 -17.072 -13.797 1.00 27.58 100 LEU A N 1
ATOM 802 C CA . LEU A 1 100 ? -6.694 -17.124 -12.805 1.00 27.58 100 LEU A CA 1
ATOM 803 C C . LEU A 1 100 ? -7.130 -15.717 -12.372 1.00 27.58 100 LEU A C 1
ATOM 805 O O . LEU A 1 100 ? -6.482 -15.056 -11.570 1.00 27.58 100 LEU A O 1
ATOM 809 N N . GLY A 1 101 ? -8.296 -15.309 -12.880 1.00 26.98 101 GLY A N 1
ATOM 810 C CA . GLY A 1 101 ? -9.339 -14.699 -12.049 1.00 26.98 101 GLY A CA 1
ATOM 811 C C . GLY A 1 101 ? -9.242 -13.207 -11.721 1.00 26.98 101 GLY A C 1
ATOM 812 O O . GLY A 1 101 ? -8.966 -12.826 -10.591 1.00 26.98 101 GLY A O 1
ATOM 813 N N . LYS A 1 102 ? -9.642 -12.387 -12.697 1.00 41.28 102 LYS A N 1
ATOM 814 C CA . LYS A 1 102 ? -10.275 -11.058 -12.574 1.00 41.28 102 LYS A CA 1
ATOM 815 C C . LYS A 1 102 ? -11.070 -10.872 -11.260 1.00 41.28 102 LYS A C 1
ATOM 817 O O . LYS A 1 102 ? -12.171 -11.407 -11.153 1.00 41.28 102 LYS A O 1
ATOM 822 N N . LYS A 1 103 ? -10.515 -10.129 -10.290 1.00 33.44 103 LYS A N 1
ATOM 823 C CA . LYS A 1 103 ? -11.196 -9.422 -9.164 1.00 33.44 103 LYS A CA 1
ATOM 824 C C . LYS A 1 103 ? -10.216 -8.813 -8.143 1.00 33.44 103 LYS A C 1
ATOM 826 O O . LYS A 1 103 ? -10.635 -8.196 -7.169 1.00 33.44 103 LYS A O 1
ATOM 831 N N . THR A 1 104 ? -8.912 -8.943 -8.373 1.00 31.91 104 THR A N 1
ATOM 832 C CA . THR A 1 104 ? -7.833 -8.331 -7.584 1.00 31.91 104 THR A CA 1
ATOM 833 C C . THR A 1 104 ? -7.565 -6.863 -7.924 1.00 31.91 104 THR A C 1
ATOM 835 O O . THR A 1 104 ? -6.538 -6.340 -7.507 1.00 31.91 104 THR A O 1
ATOM 838 N N . ASP A 1 105 ? -8.413 -6.193 -8.700 1.00 35.16 105 ASP A N 1
ATOM 839 C CA . ASP A 1 105 ? -7.994 -4.930 -9.308 1.00 35.16 105 ASP A CA 1
ATOM 840 C C . ASP A 1 105 ? -8.010 -3.774 -8.300 1.00 35.16 105 ASP A C 1
ATOM 842 O O . ASP A 1 105 ? -6.986 -3.143 -8.151 1.00 35.16 105 ASP A O 1
ATOM 846 N N . GLU A 1 106 ? -9.003 -3.582 -7.429 1.00 34.66 106 GLU A N 1
ATOM 847 C CA . GLU A 1 106 ? -8.984 -2.386 -6.552 1.00 34.66 106 GLU A CA 1
ATOM 848 C C . GLU A 1 106 ? -8.028 -2.472 -5.342 1.00 34.66 106 GLU A C 1
ATOM 850 O O . GLU A 1 106 ? -7.361 -1.497 -4.979 1.00 34.66 106 GLU A O 1
ATOM 855 N N . ILE A 1 107 ? -7.923 -3.636 -4.690 1.00 36.75 107 ILE A N 1
ATOM 856 C CA . ILE A 1 107 ? -7.020 -3.817 -3.536 1.00 36.75 107 ILE A CA 1
ATOM 857 C C . ILE A 1 107 ? -5.586 -4.081 -4.007 1.00 36.75 107 ILE A C 1
ATOM 859 O O . ILE A 1 107 ? -4.644 -3.614 -3.361 1.00 36.75 107 ILE A O 1
ATOM 863 N N . SER A 1 108 ? -5.398 -4.789 -5.133 1.00 38.78 108 SER A N 1
ATOM 864 C CA . SER A 1 108 ? -4.059 -4.939 -5.709 1.00 38.78 108 SER A CA 1
ATOM 865 C C . SER A 1 108 ? -3.612 -3.699 -6.474 1.00 38.78 108 SER A C 1
ATOM 867 O O . SER A 1 108 ? -2.413 -3.466 -6.479 1.00 38.78 108 SER A O 1
ATOM 869 N N . GLU A 1 109 ? -4.499 -2.844 -6.996 1.00 38.66 109 GLU A N 1
ATOM 870 C CA . GLU A 1 109 ? -4.104 -1.518 -7.495 1.00 38.66 109 GLU A CA 1
ATOM 871 C C . GLU A 1 109 ? -3.555 -0.669 -6.353 1.00 38.66 109 GLU A C 1
ATOM 873 O O . GLU A 1 109 ? -2.392 -0.306 -6.415 1.00 38.66 109 GLU A O 1
ATOM 878 N N . ASN A 1 110 ? -4.257 -0.515 -5.221 1.00 40.91 110 ASN A N 1
ATOM 879 C CA . ASN A 1 110 ? -3.709 0.228 -4.070 1.00 40.91 110 ASN A CA 1
ATOM 880 C C . ASN A 1 110 ? -2.375 -0.349 -3.529 1.00 40.91 110 ASN A C 1
ATOM 882 O O . ASN A 1 110 ? -1.582 0.374 -2.921 1.00 40.91 110 ASN A O 1
ATOM 886 N N . LEU A 1 111 ? -2.128 -1.656 -3.697 1.00 41.72 111 LEU A N 1
ATOM 887 C CA . LEU A 1 111 ? -0.883 -2.315 -3.282 1.00 41.72 111 LEU A CA 1
ATOM 888 C C . LEU A 1 111 ? 0.229 -2.218 -4.348 1.00 41.72 111 LEU A C 1
ATOM 890 O O . LEU A 1 111 ? 1.398 -2.134 -3.980 1.00 41.72 111 LEU A O 1
ATOM 894 N N . ARG A 1 112 ? -0.114 -2.183 -5.641 1.00 43.56 112 ARG A N 1
ATOM 895 C CA . ARG A 1 112 ? 0.809 -1.975 -6.777 1.00 43.56 112 ARG A CA 1
ATOM 896 C C . ARG A 1 112 ? 1.152 -0.495 -6.974 1.00 43.56 112 ARG A C 1
ATOM 898 O O . ARG A 1 112 ? 2.275 -0.175 -7.358 1.00 43.56 112 ARG A O 1
ATOM 905 N N . ASP A 1 113 ? 0.255 0.414 -6.601 1.00 49.03 113 ASP A N 1
ATOM 906 C CA . ASP A 1 113 ? 0.462 1.870 -6.563 1.00 49.03 113 ASP A CA 1
ATOM 907 C C . ASP A 1 113 ? 1.650 2.256 -5.667 1.00 49.03 113 ASP A C 1
ATOM 909 O O . ASP A 1 113 ? 2.338 3.257 -5.888 1.00 49.03 113 ASP A O 1
ATOM 913 N N . MET A 1 114 ? 1.941 1.412 -4.676 1.00 47.19 114 MET A N 1
ATOM 914 C CA . MET A 1 114 ? 2.999 1.594 -3.684 1.00 47.19 114 MET A CA 1
ATOM 915 C C . MET A 1 114 ? 4.399 1.220 -4.177 1.00 47.19 114 MET A C 1
ATOM 917 O O . MET A 1 114 ? 5.389 1.722 -3.637 1.00 47.19 114 MET A O 1
ATOM 921 N N . GLU A 1 115 ? 4.521 0.427 -5.247 1.00 46.78 115 GLU A N 1
ATOM 922 C CA . GLU A 1 115 ? 5.816 0.146 -5.895 1.00 46.78 115 GLU A CA 1
ATOM 923 C C . GLU A 1 115 ? 6.411 1.413 -6.535 1.00 46.78 115 GLU A C 1
ATOM 925 O O . GLU A 1 115 ? 7.574 1.466 -6.942 1.00 46.78 115 GLU A O 1
ATOM 930 N N . GLY A 1 116 ? 5.616 2.483 -6.623 1.00 50.19 116 GLY A N 1
ATOM 931 C CA . GLY A 1 116 ? 6.061 3.799 -7.037 1.00 50.19 116 GLY A CA 1
ATOM 932 C C . GLY A 1 116 ? 6.894 4.570 -5.999 1.00 50.19 116 GLY A C 1
ATOM 933 O O . GLY A 1 116 ? 7.500 5.598 -6.320 1.00 50.19 116 GLY A O 1
ATOM 934 N N . TRP A 1 117 ? 6.961 4.125 -4.753 1.00 54.09 117 TRP A N 1
ATOM 935 C CA . TRP A 1 117 ? 7.608 4.894 -3.685 1.00 54.09 117 TRP A CA 1
ATOM 936 C C . TRP A 1 117 ? 9.003 4.433 -3.297 1.00 54.09 117 TRP A C 1
ATOM 938 O O . TRP A 1 117 ? 9.609 5.013 -2.394 1.00 54.09 117 TRP A O 1
ATOM 948 N N . ASP A 1 118 ? 9.567 3.502 -4.063 1.00 49.44 118 ASP A N 1
ATOM 949 C CA . ASP A 1 118 ? 10.928 2.991 -3.880 1.00 49.44 118 ASP A CA 1
ATOM 950 C C . ASP A 1 118 ? 12.032 4.066 -4.062 1.00 49.44 118 ASP A C 1
ATOM 952 O O . ASP A 1 118 ? 13.189 3.899 -3.676 1.00 49.44 118 ASP A O 1
ATOM 956 N N . GLY A 1 119 ? 11.658 5.238 -4.594 1.00 55.00 119 GLY A N 1
ATOM 957 C CA . GLY A 1 119 ? 12.516 6.420 -4.707 1.00 55.00 119 GLY A CA 1
ATOM 958 C C . GLY A 1 119 ? 12.585 7.312 -3.458 1.00 55.00 119 GLY A C 1
ATOM 959 O O . GLY A 1 119 ? 13.312 8.303 -3.474 1.00 55.00 119 GLY A O 1
ATOM 960 N N . ASN A 1 120 ? 11.839 7.027 -2.384 1.00 68.25 120 ASN A N 1
ATOM 961 C CA . ASN A 1 120 ? 11.857 7.878 -1.191 1.00 68.25 120 ASN A CA 1
ATOM 962 C C . ASN A 1 120 ? 13.063 7.578 -0.291 1.00 68.25 120 ASN A C 1
ATOM 964 O O . ASN A 1 120 ? 13.211 6.467 0.213 1.00 68.25 120 ASN A O 1
ATOM 968 N N . ILE A 1 121 ? 13.877 8.609 -0.033 1.00 77.06 121 ILE A N 1
ATOM 969 C CA . ILE A 1 121 ? 15.073 8.561 0.830 1.00 77.06 121 ILE A CA 1
ATOM 970 C C . ILE A 1 121 ? 14.732 7.975 2.211 1.00 77.06 121 ILE A C 1
ATOM 972 O O . ILE A 1 121 ? 15.437 7.095 2.696 1.00 77.06 121 ILE A O 1
ATOM 976 N N . PHE A 1 122 ? 13.582 8.361 2.773 1.00 84.69 122 PHE A N 1
ATOM 977 C CA . PHE A 1 122 ? 13.088 7.838 4.046 1.00 84.69 122 PHE A CA 1
ATOM 978 C C . PHE A 1 122 ? 12.876 6.311 4.039 1.00 84.69 122 PHE A C 1
ATOM 980 O O . PHE A 1 122 ? 13.308 5.620 4.960 1.00 84.69 122 PHE A O 1
ATOM 987 N N . LEU A 1 123 ? 12.254 5.761 2.987 1.00 81.62 123 LEU A N 1
ATOM 988 C CA . LEU A 1 123 ? 11.952 4.325 2.895 1.00 81.62 123 LEU A CA 1
ATOM 989 C C . LEU A 1 123 ? 13.200 3.473 2.618 1.00 81.62 123 LEU A C 1
ATOM 991 O O . LEU A 1 123 ? 13.228 2.298 2.986 1.00 81.62 123 LEU A O 1
ATOM 995 N N . ARG A 1 124 ? 14.260 4.055 2.037 1.00 83.69 124 ARG A N 1
ATOM 996 C CA . ARG A 1 124 ? 15.539 3.358 1.799 1.00 83.69 124 ARG A CA 1
ATOM 997 C C . ARG A 1 124 ? 16.232 2.903 3.083 1.00 83.69 124 ARG A C 1
ATOM 999 O O . ARG A 1 124 ? 17.022 1.968 3.028 1.00 83.69 124 ARG A O 1
ATOM 1006 N N . ARG A 1 125 ? 15.902 3.512 4.226 1.00 82.12 125 ARG A N 1
ATOM 1007 C CA . ARG A 1 125 ? 16.410 3.125 5.553 1.00 82.12 125 ARG A CA 1
ATOM 1008 C C . ARG A 1 125 ? 15.866 1.778 6.043 1.00 82.12 125 ARG A C 1
ATOM 1010 O O . ARG A 1 125 ? 16.394 1.221 7.000 1.00 82.12 125 ARG A O 1
ATOM 1017 N N . PHE A 1 126 ? 14.825 1.258 5.394 1.00 84.19 126 PHE A N 1
ATOM 1018 C CA . PHE A 1 126 ? 14.153 0.017 5.763 1.00 84.19 126 PHE A CA 1
ATOM 1019 C C . PHE A 1 126 ? 14.359 -1.068 4.704 1.00 84.19 126 PHE A C 1
ATOM 1021 O O . PHE A 1 126 ? 14.605 -0.778 3.522 1.00 84.19 126 PHE A O 1
ATOM 1028 N N . LYS A 1 127 ? 14.230 -2.331 5.131 1.00 81.06 127 LYS A N 1
ATOM 1029 C CA . LYS A 1 127 ? 14.269 -3.490 4.231 1.00 81.06 127 LYS A CA 1
ATOM 1030 C C . LYS A 1 127 ? 13.123 -3.405 3.229 1.00 81.06 127 LYS A C 1
ATOM 1032 O O . LYS A 1 127 ? 12.056 -2.896 3.558 1.00 81.06 127 LYS A O 1
ATOM 1037 N N . VAL A 1 128 ? 13.350 -3.916 2.020 1.00 76.00 128 VAL A N 1
ATOM 1038 C CA . VAL A 1 128 ? 12.389 -3.846 0.905 1.00 76.00 128 VAL A CA 1
ATOM 1039 C C . VAL A 1 128 ? 11.018 -4.401 1.311 1.00 76.00 128 VAL A C 1
ATOM 1041 O O . VAL A 1 128 ? 10.009 -3.738 1.082 1.00 76.00 128 VAL A O 1
ATOM 1044 N N . ASP A 1 129 ? 11.000 -5.527 2.025 1.00 73.31 129 ASP A N 1
ATOM 1045 C CA . ASP A 1 129 ? 9.773 -6.192 2.489 1.00 73.31 129 ASP A CA 1
ATOM 1046 C C . ASP A 1 129 ? 8.968 -5.349 3.498 1.00 73.31 129 ASP A C 1
ATOM 1048 O O . ASP A 1 129 ? 7.739 -5.420 3.562 1.00 73.31 129 ASP A O 1
ATOM 1052 N N . ASP A 1 130 ? 9.653 -4.489 4.253 1.00 77.31 130 ASP A N 1
ATOM 1053 C CA . ASP A 1 130 ? 9.065 -3.685 5.325 1.00 77.31 130 ASP A CA 1
ATOM 1054 C C . ASP A 1 130 ? 8.528 -2.336 4.819 1.00 77.31 130 ASP A C 1
ATOM 1056 O O . ASP A 1 130 ? 7.629 -1.745 5.428 1.00 77.31 130 ASP A O 1
ATOM 1060 N N . ARG A 1 131 ? 9.030 -1.848 3.673 1.00 83.12 131 ARG A N 1
ATOM 1061 C CA . ARG A 1 131 ? 8.633 -0.555 3.075 1.00 83.12 131 ARG A CA 1
ATOM 1062 C C . ARG A 1 131 ? 7.132 -0.483 2.823 1.00 83.12 131 ARG A C 1
ATOM 1064 O O . ARG A 1 131 ? 6.516 0.552 3.084 1.00 83.12 131 ARG A O 1
ATOM 1071 N N . GLY A 1 132 ? 6.537 -1.588 2.371 1.00 78.12 132 GLY A N 1
ATOM 1072 C CA . GLY A 1 132 ? 5.102 -1.677 2.107 1.00 78.12 132 GLY A CA 1
ATOM 1073 C C . GLY A 1 132 ? 4.254 -1.485 3.367 1.00 78.12 132 GLY A C 1
ATOM 1074 O O . GLY A 1 132 ? 3.236 -0.794 3.328 1.00 78.12 132 GLY A O 1
ATOM 1075 N N . ILE A 1 133 ? 4.695 -2.033 4.503 1.00 78.62 133 ILE A N 1
ATOM 1076 C CA . ILE A 1 133 ? 4.004 -1.889 5.793 1.00 78.62 133 ILE A CA 1
ATOM 1077 C C . ILE A 1 133 ? 4.040 -0.425 6.238 1.00 78.62 133 ILE A C 1
ATOM 1079 O O . ILE A 1 133 ? 3.010 0.137 6.613 1.00 78.62 133 ILE A O 1
ATOM 1083 N N . ILE A 1 134 ? 5.216 0.201 6.154 1.00 83.69 134 ILE A N 1
ATOM 1084 C CA . ILE A 1 134 ? 5.433 1.590 6.570 1.00 83.69 134 ILE A CA 1
ATOM 1085 C C . ILE A 1 134 ? 4.564 2.528 5.740 1.00 83.69 134 ILE A C 1
ATOM 1087 O O . ILE A 1 134 ? 3.761 3.280 6.291 1.00 83.69 134 ILE A O 1
ATOM 1091 N N . ALA A 1 135 ? 4.672 2.461 4.416 1.00 85.50 135 ALA A N 1
ATOM 1092 C CA . ALA A 1 135 ? 3.941 3.367 3.545 1.00 85.50 135 ALA A CA 1
ATOM 1093 C C . ALA A 1 135 ? 2.413 3.177 3.666 1.00 85.50 135 ALA A C 1
ATOM 1095 O O . ALA A 1 135 ? 1.675 4.163 3.673 1.00 85.50 135 ALA A O 1
ATOM 1096 N N . ARG A 1 136 ? 1.922 1.952 3.917 1.00 81.94 136 ARG A N 1
ATOM 1097 C CA . ARG A 1 136 ? 0.488 1.687 4.115 1.00 81.94 136 ARG A CA 1
ATOM 1098 C C . ARG A 1 136 ? -0.054 2.382 5.360 1.00 81.94 136 ARG A C 1
ATOM 1100 O O . ARG A 1 136 ? -1.160 2.915 5.315 1.00 81.94 136 ARG A O 1
ATOM 1107 N N . ILE A 1 137 ? 0.716 2.409 6.452 1.00 85.19 137 ILE A N 1
ATOM 1108 C CA . ILE A 1 137 ? 0.336 3.129 7.677 1.00 85.19 137 ILE A CA 1
ATOM 1109 C C . ILE A 1 137 ? 0.152 4.619 7.367 1.00 85.19 137 ILE A C 1
ATOM 1111 O O . ILE A 1 137 ? -0.866 5.196 7.741 1.00 85.19 137 ILE A O 1
ATOM 1115 N N . PHE A 1 138 ? 1.092 5.232 6.646 1.00 89.25 138 PHE A N 1
ATOM 1116 C CA . PHE A 1 138 ? 0.993 6.646 6.277 1.00 89.25 138 PHE A CA 1
ATOM 1117 C C . PHE A 1 138 ? -0.233 6.926 5.400 1.00 89.25 138 PHE A C 1
ATOM 1119 O O . PHE A 1 138 ? -1.026 7.804 5.737 1.00 89.25 138 PHE A O 1
ATOM 1126 N N . HIS A 1 139 ? -0.448 6.146 4.338 1.00 85.31 139 HIS A N 1
ATOM 1127 C CA . HIS A 1 139 ? -1.604 6.314 3.450 1.00 85.31 139 HIS A CA 1
ATOM 1128 C C . HIS A 1 139 ? -2.943 6.123 4.161 1.00 85.31 139 HIS A C 1
ATOM 1130 O O . HIS A 1 139 ? -3.867 6.913 3.970 1.00 85.31 139 HIS A O 1
ATOM 1136 N N . GLN A 1 140 ? -3.062 5.107 5.020 1.00 83.44 140 GLN A N 1
ATOM 1137 C CA . GLN A 1 140 ? -4.303 4.837 5.749 1.00 83.44 140 GLN A CA 1
ATOM 1138 C C . GLN A 1 140 ? -4.763 6.051 6.566 1.00 83.44 140 GLN A C 1
ATOM 1140 O O . GLN A 1 140 ? -5.961 6.334 6.640 1.00 83.44 140 GLN A O 1
ATOM 1145 N N . TRP A 1 141 ? -3.821 6.763 7.187 1.00 86.12 141 TRP A N 1
ATOM 1146 C CA . TRP A 1 141 ? -4.131 7.946 7.985 1.00 86.12 141 TRP A CA 1
ATOM 1147 C C . TRP A 1 141 ? -4.238 9.213 7.137 1.00 86.12 141 TRP A C 1
ATOM 1149 O O . TRP A 1 141 ? -5.125 10.018 7.409 1.00 86.12 141 TRP A O 1
ATOM 1159 N N . ALA A 1 142 ? -3.445 9.351 6.074 1.00 87.75 142 ALA A N 1
ATOM 1160 C CA . ALA A 1 142 ? -3.515 10.489 5.155 1.00 87.75 142 ALA A CA 1
ATOM 1161 C C . ALA A 1 142 ? -4.855 10.586 4.401 1.00 87.75 142 ALA A C 1
ATOM 1163 O O . ALA A 1 142 ? -5.305 11.688 4.098 1.00 87.75 142 ALA A O 1
ATOM 1164 N N . LYS A 1 143 ? -5.551 9.460 4.174 1.00 83.75 143 LYS A N 1
ATOM 1165 C CA . LYS A 1 143 ? -6.910 9.442 3.589 1.00 83.75 143 LYS A CA 1
ATOM 1166 C C . LYS A 1 143 ? -7.952 10.188 4.430 1.00 83.75 143 LYS A C 1
ATOM 1168 O O . LYS A 1 143 ? -8.994 10.599 3.924 1.00 83.75 143 LYS A O 1
ATOM 1173 N N . LYS A 1 144 ? -7.715 10.356 5.732 1.00 85.25 144 LYS A N 1
ATOM 1174 C CA . LYS A 1 144 ? -8.655 11.025 6.636 1.00 85.25 144 LYS A CA 1
ATOM 1175 C C . LYS A 1 144 ? -8.383 12.529 6.640 1.00 85.25 144 LYS A C 1
ATOM 1177 O O . LYS A 1 144 ? -7.275 12.960 6.944 1.00 85.25 144 LYS A O 1
ATOM 1182 N N . LYS A 1 145 ? -9.434 13.336 6.437 1.00 83.31 145 LYS A N 1
ATOM 1183 C CA . LYS A 1 145 ? -9.364 14.815 6.439 1.00 83.31 145 LYS A CA 1
ATOM 1184 C C . LYS A 1 145 ? -8.672 15.399 7.680 1.00 83.31 145 LYS A C 1
ATOM 1186 O O . LYS A 1 145 ? -8.000 16.415 7.590 1.00 83.31 145 LYS A O 1
ATOM 1191 N N . ALA A 1 146 ? -8.790 14.727 8.827 1.00 84.69 146 ALA A N 1
ATOM 1192 C CA . ALA A 1 146 ? -8.167 15.147 10.081 1.00 84.69 146 ALA A CA 1
ATOM 1193 C C . ALA A 1 146 ? -6.624 15.083 10.093 1.00 84.69 146 ALA A C 1
ATOM 1195 O O . ALA A 1 146 ? -6.022 15.649 11.002 1.00 84.69 146 ALA A O 1
ATOM 1196 N N . PHE A 1 147 ? -5.980 14.408 9.133 1.00 89.06 147 PHE A N 1
ATOM 1197 C CA . PHE A 1 147 ? -4.521 14.231 9.083 1.00 89.06 147 PHE A CA 1
ATOM 1198 C C . PHE A 1 147 ? -3.907 14.758 7.777 1.00 89.06 147 PHE A C 1
ATOM 1200 O O . PHE A 1 147 ? -2.905 14.228 7.306 1.00 89.06 147 PHE A O 1
ATOM 1207 N N . GLN A 1 148 ? -4.500 15.811 7.203 1.00 86.75 148 GLN A N 1
ATOM 1208 C CA . GLN A 1 148 ? -3.915 16.535 6.067 1.00 86.75 148 GLN A CA 1
ATOM 1209 C C . GLN A 1 148 ? -2.719 17.418 6.465 1.00 86.75 148 GLN A C 1
ATOM 1211 O O . GLN A 1 148 ? -1.972 17.849 5.595 1.00 86.75 148 GLN A O 1
ATOM 1216 N N . ASP A 1 149 ? -2.496 17.644 7.763 1.00 90.44 149 ASP A N 1
ATOM 1217 C CA . ASP A 1 149 ? -1.291 18.309 8.260 1.00 90.44 149 ASP 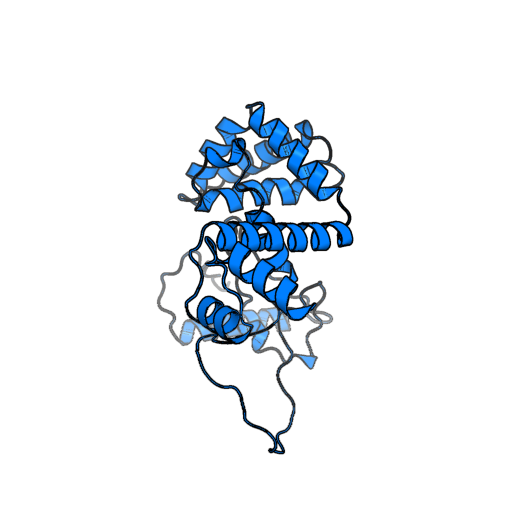A CA 1
ATOM 1218 C C . ASP A 1 149 ? -0.154 17.288 8.461 1.00 90.44 149 ASP A C 1
ATOM 1220 O O . ASP A 1 149 ? -0.321 16.351 9.254 1.00 90.44 149 ASP A O 1
ATOM 1224 N N . PRO A 1 150 ? 1.035 17.469 7.849 1.00 90.56 150 PRO A N 1
ATOM 1225 C CA . PRO A 1 150 ? 2.133 16.500 7.938 1.00 90.56 150 PRO A CA 1
ATOM 1226 C C . PRO A 1 150 ? 2.607 16.229 9.373 1.00 90.56 150 PRO A C 1
ATOM 1228 O O . PRO A 1 150 ? 2.861 15.081 9.737 1.00 90.56 150 PRO A O 1
ATOM 1231 N N . LYS A 1 151 ? 2.661 17.262 10.229 1.00 91.00 151 LYS A N 1
ATOM 1232 C CA . LYS A 1 151 ? 3.025 17.110 11.653 1.00 91.00 151 LYS A CA 1
ATOM 1233 C C . LYS A 1 151 ? 2.012 16.241 12.398 1.00 91.00 151 LYS A C 1
ATOM 1235 O O . LYS A 1 151 ? 2.388 15.318 13.115 1.00 91.00 151 LYS A O 1
ATOM 1240 N N . ARG A 1 152 ? 0.720 16.490 12.167 1.00 91.56 152 ARG A N 1
ATOM 1241 C CA . ARG A 1 152 ? -0.379 15.754 12.801 1.00 91.56 152 ARG A CA 1
ATOM 1242 C C . ARG A 1 152 ? -0.449 14.310 12.313 1.00 91.56 152 ARG A C 1
ATOM 1244 O O . ARG A 1 152 ? -0.744 13.412 13.102 1.00 91.56 152 ARG A O 1
ATOM 1251 N N . LEU A 1 153 ? -0.151 14.080 11.033 1.00 91.38 153 LEU A N 1
ATOM 1252 C CA . LEU A 1 153 ? -0.002 12.743 10.469 1.00 91.38 153 LEU A CA 1
ATOM 1253 C C . LEU A 1 153 ? 1.142 11.990 11.157 1.00 91.38 153 LEU A C 1
ATOM 1255 O O . LEU A 1 153 ? 0.922 10.878 11.628 1.00 91.38 153 LEU A O 1
ATOM 1259 N N . LEU A 1 154 ? 2.324 12.598 11.295 1.00 91.75 154 LEU A N 1
ATOM 1260 C CA . LEU A 1 154 ? 3.460 11.982 11.991 1.00 91.75 154 LEU A CA 1
ATOM 1261 C C . LEU A 1 154 ? 3.161 11.673 13.459 1.00 91.75 154 LEU A C 1
ATOM 1263 O O . LEU A 1 154 ? 3.472 10.576 13.922 1.00 91.75 154 LEU A O 1
ATOM 1267 N N . ASP A 1 155 ? 2.525 12.593 14.185 1.00 90.75 155 ASP A N 1
ATOM 1268 C CA . ASP A 1 155 ? 2.123 12.352 15.573 1.00 90.75 155 ASP A CA 1
ATOM 1269 C C . ASP A 1 155 ? 1.114 11.204 15.675 1.00 90.75 155 ASP A C 1
ATOM 1271 O O . ASP A 1 155 ? 1.217 10.365 16.575 1.00 90.75 155 ASP A O 1
ATOM 1275 N N . LYS A 1 156 ? 0.175 11.102 14.725 1.00 91.19 156 LYS A N 1
ATOM 1276 C CA . LYS A 1 156 ? -0.766 9.980 14.689 1.00 91.19 156 LYS A CA 1
ATOM 1277 C C . LYS A 1 156 ? -0.075 8.664 14.363 1.00 91.19 156 LYS A C 1
ATOM 1279 O O . LYS A 1 156 ? -0.372 7.657 15.003 1.00 91.19 156 LYS A O 1
ATOM 1284 N N . VAL A 1 157 ? 0.840 8.660 13.399 1.00 89.31 157 VAL A N 1
ATOM 1285 C CA . VAL A 1 157 ? 1.635 7.479 13.048 1.00 89.31 157 VAL A CA 1
ATOM 1286 C C . VAL A 1 157 ? 2.463 7.033 14.253 1.00 89.31 157 VAL A C 1
ATOM 1288 O O . VAL A 1 157 ? 2.423 5.853 14.596 1.00 89.31 157 VAL A O 1
ATOM 1291 N N . ARG A 1 158 ? 3.111 7.966 14.966 1.00 89.50 158 ARG A N 1
ATOM 1292 C CA . ARG A 1 158 ? 3.831 7.686 16.219 1.00 89.50 158 ARG A CA 1
ATOM 1293 C C . ARG A 1 158 ? 2.912 7.056 17.262 1.00 89.50 158 ARG A C 1
ATOM 1295 O O . ARG A 1 158 ? 3.244 6.001 17.782 1.00 89.50 158 ARG A O 1
ATOM 1302 N N . PHE A 1 159 ? 1.739 7.640 17.507 1.00 87.69 159 PHE A N 1
ATOM 1303 C CA . PHE A 1 159 ? 0.759 7.088 18.448 1.00 87.69 159 PHE A CA 1
ATOM 1304 C C . PHE A 1 159 ? 0.353 5.650 18.091 1.00 87.69 159 PHE A C 1
ATOM 1306 O O . PHE A 1 159 ? 0.335 4.778 18.950 1.00 87.69 159 PHE A O 1
ATOM 1313 N N . VAL A 1 160 ? 0.058 5.389 16.815 1.00 85.50 160 VAL A N 1
ATOM 1314 C CA . VAL A 1 160 ? -0.364 4.060 16.341 1.00 85.50 160 VAL A CA 1
ATOM 1315 C C . VAL A 1 160 ? 0.761 3.037 16.474 1.00 85.50 160 VAL A C 1
ATOM 1317 O O . VAL A 1 160 ? 0.508 1.878 16.788 1.00 85.50 160 VAL A O 1
ATOM 1320 N N . ILE A 1 161 ? 2.005 3.445 16.238 1.00 86.62 161 ILE A N 1
ATOM 1321 C CA . ILE A 1 161 ? 3.172 2.585 16.443 1.00 86.62 161 ILE A CA 1
ATOM 1322 C C . ILE A 1 161 ? 3.357 2.288 17.929 1.00 86.62 161 ILE A C 1
ATOM 1324 O O . ILE A 1 161 ? 3.560 1.134 18.291 1.00 86.62 161 ILE A O 1
ATOM 1328 N N . ASP A 1 162 ? 3.231 3.298 18.784 1.00 84.81 162 ASP A N 1
ATOM 1329 C CA . ASP A 1 162 ? 3.376 3.157 20.231 1.00 84.81 162 ASP A CA 1
ATOM 1330 C C . ASP A 1 162 ? 2.320 2.203 20.806 1.00 84.81 162 ASP A C 1
ATOM 1332 O O . ASP A 1 162 ? 2.669 1.287 21.547 1.00 84.81 162 ASP A O 1
ATOM 1336 N N . GLU A 1 163 ? 1.060 2.338 20.387 1.00 82.00 163 GLU A N 1
ATOM 1337 C CA . GLU A 1 163 ? -0.041 1.429 20.738 1.00 82.00 163 GLU A CA 1
ATOM 1338 C C . GLU A 1 163 ? 0.196 -0.009 20.241 1.00 82.00 163 GLU A C 1
ATOM 1340 O O . GLU A 1 163 ? -0.163 -0.988 20.893 1.00 82.00 163 GLU A O 1
ATOM 1345 N N . ARG A 1 164 ? 0.849 -0.175 19.090 1.00 75.50 164 ARG A N 1
ATOM 1346 C CA . ARG A 1 164 ? 1.177 -1.506 18.557 1.00 75.50 164 ARG A CA 1
ATOM 1347 C C . ARG A 1 164 ? 2.355 -2.152 19.268 1.00 75.50 164 ARG A C 1
ATOM 1349 O O . ARG A 1 164 ? 2.371 -3.370 19.416 1.00 75.50 164 ARG A O 1
ATOM 1356 N N . LEU A 1 165 ? 3.321 -1.362 19.729 1.00 79.19 165 LEU A N 1
ATOM 1357 C CA . LEU A 1 165 ? 4.473 -1.861 20.482 1.00 79.19 165 LEU A CA 1
ATOM 1358 C C . LEU A 1 165 ? 4.095 -2.349 21.888 1.00 79.19 165 LEU A C 1
ATOM 1360 O O . LEU A 1 165 ? 4.798 -3.204 22.432 1.00 79.19 165 LEU A O 1
ATOM 1364 N N . THR A 1 166 ? 2.992 -1.863 22.468 1.00 73.56 166 THR A N 1
ATOM 1365 C CA . THR A 1 166 ? 2.482 -2.358 23.761 1.00 73.56 166 THR A CA 1
ATOM 1366 C C . THR A 1 166 ? 1.761 -3.708 23.637 1.00 73.56 166 THR A C 1
ATOM 1368 O O . THR A 1 166 ? 1.650 -4.442 24.622 1.00 73.56 166 THR A O 1
ATOM 1371 N N . CYS A 1 167 ? 1.338 -4.096 22.430 1.00 66.44 167 CYS A N 1
ATOM 1372 C CA . CYS A 1 167 ? 0.677 -5.370 22.155 1.00 66.44 167 CYS A CA 1
ATOM 1373 C C . CYS A 1 167 ? 1.708 -6.504 21.939 1.00 66.44 167 CYS A C 1
ATOM 1375 O O . CYS A 1 167 ? 2.475 -6.506 20.981 1.00 66.44 167 CYS A O 1
ATOM 1377 N N . ARG A 1 168 ? 1.729 -7.521 22.817 1.00 57.12 168 ARG A N 1
ATOM 1378 C CA . ARG A 1 168 ? 2.810 -8.538 22.904 1.00 57.12 168 ARG A CA 1
ATOM 1379 C C . ARG A 1 168 ? 2.896 -9.585 21.772 1.00 57.12 168 ARG A C 1
ATOM 1381 O O . ARG A 1 168 ? 3.769 -10.443 21.842 1.00 57.12 168 ARG A O 1
ATOM 1388 N N . LYS A 1 169 ? 2.019 -9.587 20.761 1.00 56.59 169 LYS A N 1
ATOM 1389 C CA . LYS A 1 169 ? 1.768 -10.784 19.921 1.00 56.59 169 LYS A CA 1
ATOM 1390 C C . LYS A 1 169 ? 2.459 -10.846 18.540 1.00 56.59 169 LYS A C 1
ATOM 1392 O O . LYS A 1 169 ? 2.076 -11.675 17.723 1.00 56.59 169 LYS A O 1
ATOM 1397 N N . SER A 1 170 ? 3.491 -10.049 18.255 1.00 55.78 170 SER A N 1
ATOM 1398 C CA . SER A 1 170 ? 4.242 -10.161 16.987 1.00 55.78 170 SER A CA 1
ATOM 1399 C C . SER A 1 170 ? 5.709 -9.776 17.165 1.00 55.78 170 SER A C 1
ATOM 1401 O O . SER A 1 170 ? 5.987 -8.654 17.566 1.00 55.78 170 SER A O 1
ATOM 1403 N N . ASN A 1 171 ? 6.648 -10.687 16.873 1.00 61.06 171 ASN A N 1
ATOM 1404 C CA . ASN A 1 171 ? 8.092 -10.400 16.941 1.00 61.06 171 ASN A CA 1
ATOM 1405 C C . ASN A 1 171 ? 8.633 -9.785 15.638 1.00 61.06 171 ASN A C 1
ATOM 1407 O O . ASN A 1 171 ? 9.395 -8.831 15.697 1.00 61.06 171 ASN A O 1
ATOM 1411 N N . LYS A 1 172 ? 8.207 -10.267 14.458 1.00 66.75 172 LYS A N 1
ATOM 1412 C CA . LYS A 1 172 ? 8.775 -9.820 13.167 1.00 66.75 172 LYS A CA 1
ATOM 1413 C C . LYS A 1 172 ? 8.462 -8.357 12.838 1.00 66.75 172 LYS A C 1
ATOM 1415 O O . LYS A 1 172 ? 9.326 -7.626 12.376 1.00 66.75 172 LYS A O 1
ATOM 1420 N N . VAL A 1 173 ? 7.227 -7.919 13.093 1.00 68.81 173 VAL A N 1
ATOM 1421 C CA . VAL A 1 173 ? 6.788 -6.542 12.792 1.00 68.81 173 VAL A CA 1
ATOM 1422 C C . VAL A 1 173 ? 7.281 -5.560 13.861 1.00 68.81 173 VAL A C 1
ATOM 1424 O O . VAL A 1 173 ? 7.400 -4.365 13.607 1.00 68.81 173 VAL A O 1
ATOM 1427 N N . LYS A 1 174 ? 7.613 -6.052 15.059 1.00 79.00 174 LYS A N 1
ATOM 1428 C CA . LYS A 1 174 ? 8.053 -5.224 16.182 1.00 79.00 174 LYS A CA 1
ATOM 1429 C C . LYS A 1 174 ? 9.365 -4.512 15.889 1.00 79.00 174 LYS A C 1
ATOM 1431 O O . LYS A 1 174 ? 9.442 -3.313 16.130 1.00 79.00 174 LYS A O 1
ATOM 1436 N N . ASP A 1 175 ? 10.342 -5.202 15.307 1.00 80.31 175 ASP A N 1
ATOM 1437 C CA . ASP A 1 175 ? 11.641 -4.605 14.971 1.00 80.31 175 ASP A CA 1
ATOM 1438 C C . ASP A 1 175 ? 11.486 -3.458 13.963 1.00 80.31 175 ASP A C 1
ATOM 1440 O O . ASP A 1 175 ? 12.056 -2.380 14.137 1.00 80.31 175 ASP A O 1
ATOM 1444 N N . VAL A 1 176 ? 10.623 -3.652 12.962 1.00 81.62 176 VAL A N 1
ATOM 1445 C CA . VAL A 1 176 ? 10.273 -2.630 11.965 1.00 81.62 176 VAL A CA 1
ATOM 1446 C C . VAL A 1 176 ? 9.600 -1.432 12.621 1.00 81.62 176 VAL A C 1
ATOM 1448 O O . VAL A 1 176 ? 9.946 -0.289 12.334 1.00 81.62 176 VAL A O 1
ATOM 1451 N N . LEU A 1 177 ? 8.647 -1.673 13.523 1.00 82.50 177 LEU A N 1
ATOM 1452 C CA . LEU A 1 177 ? 7.931 -0.619 14.239 1.00 82.50 177 LEU A CA 1
ATOM 1453 C C . LEU A 1 177 ? 8.846 0.153 15.198 1.00 82.50 177 LEU A C 1
ATOM 1455 O O . LEU A 1 177 ? 8.707 1.369 15.311 1.00 82.50 177 LEU A O 1
ATOM 1459 N N . VAL A 1 178 ? 9.808 -0.512 15.842 1.00 85.12 178 VAL A N 1
ATOM 1460 C CA . VAL A 1 178 ? 10.831 0.137 16.678 1.00 85.12 178 VAL A CA 1
ATOM 1461 C C . VAL A 1 178 ? 11.755 1.004 15.822 1.00 85.12 178 VAL A C 1
ATOM 1463 O O . VAL A 1 178 ? 11.975 2.172 16.152 1.00 85.12 178 VAL A O 1
ATOM 1466 N N . ALA A 1 179 ? 12.253 0.477 14.700 1.00 85.56 179 ALA A N 1
ATOM 1467 C CA . ALA A 1 179 ? 13.074 1.240 13.761 1.00 85.56 179 ALA A CA 1
ATOM 1468 C C . ALA A 1 179 ? 12.306 2.450 13.204 1.00 85.56 179 ALA A C 1
ATOM 1470 O O . ALA A 1 179 ? 12.827 3.569 13.170 1.00 85.56 179 ALA A O 1
ATOM 1471 N N . LEU A 1 180 ? 11.033 2.250 12.846 1.00 87.00 180 LEU A N 1
ATOM 1472 C CA . LEU A 1 180 ? 10.159 3.307 12.359 1.00 87.00 180 LEU A CA 1
ATOM 1473 C C . LEU A 1 180 ? 9.965 4.381 13.428 1.00 87.00 180 LEU A C 1
ATOM 1475 O O . LEU A 1 180 ? 10.222 5.548 13.144 1.00 87.00 180 LEU A O 1
ATOM 1479 N N . ARG A 1 181 ? 9.614 4.003 14.664 1.00 87.19 181 ARG A N 1
ATOM 1480 C CA . ARG A 1 181 ? 9.440 4.931 15.794 1.00 87.19 181 ARG A CA 1
ATOM 1481 C C . ARG A 1 181 ? 10.646 5.853 15.970 1.00 87.19 181 ARG A C 1
ATOM 1483 O O . ARG A 1 181 ? 10.469 7.060 16.130 1.00 87.19 181 ARG A O 1
ATOM 1490 N N . SER A 1 182 ? 11.854 5.298 15.9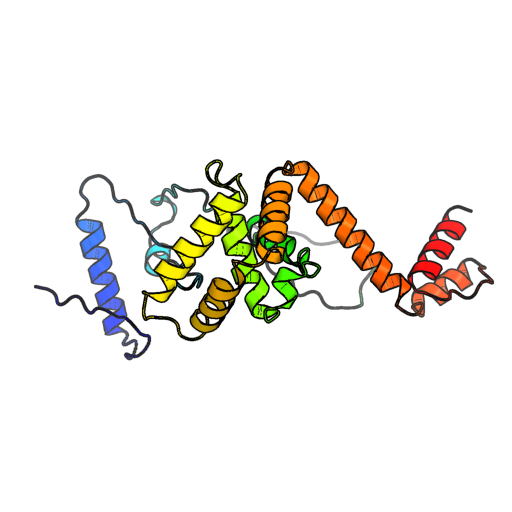11 1.00 87.25 182 SER A N 1
ATOM 1491 C CA . SER A 1 182 ? 13.103 6.057 16.053 1.00 87.25 182 SER A CA 1
ATOM 1492 C C . SER A 1 182 ? 13.345 7.027 14.891 1.00 87.25 182 SER A C 1
ATOM 1494 O O . SER A 1 182 ? 13.892 8.108 15.094 1.00 87.25 182 SER A O 1
ATOM 1496 N N . SER A 1 183 ? 12.894 6.682 13.683 1.00 85.06 183 SER A N 1
ATOM 1497 C CA . SER A 1 183 ? 13.088 7.484 12.465 1.00 85.06 183 SER A CA 1
ATOM 1498 C C . SER A 1 183 ? 12.045 8.590 12.232 1.00 85.06 183 SER A C 1
ATOM 1500 O O . SER A 1 183 ? 12.276 9.477 11.414 1.00 85.06 183 SER A O 1
ATOM 1502 N N . LEU A 1 184 ? 10.911 8.583 12.948 1.00 86.75 184 LEU A N 1
ATOM 1503 C CA . LEU A 1 184 ? 9.806 9.537 12.729 1.00 86.75 184 LEU A CA 1
ATOM 1504 C C . LEU A 1 184 ? 10.144 10.992 13.075 1.00 86.75 184 LEU A C 1
ATOM 1506 O O . LEU A 1 184 ? 9.403 11.890 12.687 1.00 86.75 184 LEU A O 1
ATOM 1510 N N . LYS A 1 185 ? 11.226 11.233 13.823 1.00 84.38 185 LYS A N 1
ATOM 1511 C CA . LYS A 1 185 ? 11.671 12.587 14.190 1.00 84.38 185 LYS A CA 1
ATOM 1512 C C . LYS A 1 185 ? 12.540 13.252 13.117 1.00 84.38 185 LYS A C 1
ATOM 1514 O O . LYS A 1 185 ? 12.868 14.424 13.260 1.00 84.38 185 LYS A O 1
ATOM 1519 N N . CYS A 1 186 ? 12.960 12.515 12.090 1.00 86.44 186 CYS A N 1
ATOM 1520 C CA . CYS A 1 186 ? 13.841 13.037 11.051 1.00 86.44 186 CYS A CA 1
ATOM 1521 C C . CYS A 1 186 ? 13.077 13.910 10.046 1.00 86.44 186 CYS A C 1
ATOM 1523 O O . CYS A 1 186 ? 11.921 13.632 9.731 1.00 86.44 186 CYS A O 1
ATOM 1525 N N . ASP A 1 187 ? 13.759 14.899 9.463 1.00 87.06 187 ASP A N 1
ATOM 1526 C CA . ASP A 1 187 ? 13.200 15.751 8.402 1.00 87.06 187 ASP A CA 1
ATOM 1527 C C . ASP A 1 187 ? 12.743 14.932 7.178 1.00 87.06 187 ASP A C 1
ATOM 1529 O O . ASP A 1 187 ? 11.703 15.186 6.579 1.00 87.06 187 ASP A O 1
ATOM 1533 N N . GLU A 1 188 ? 13.438 13.832 6.884 1.00 87.31 188 GLU A N 1
ATOM 1534 C CA . GLU A 1 188 ? 13.037 12.888 5.836 1.00 87.31 188 GLU A CA 1
ATOM 1535 C C . GLU A 1 188 ? 11.652 12.260 6.075 1.00 87.31 188 GLU A C 1
ATOM 1537 O O . GLU A 1 188 ? 10.918 12.014 5.117 1.00 87.31 188 GLU A O 1
ATOM 1542 N N . ALA A 1 189 ? 11.271 12.018 7.336 1.00 88.19 189 ALA A N 1
ATOM 1543 C CA . ALA A 1 189 ? 9.946 11.499 7.678 1.00 88.19 189 ALA A CA 1
ATOM 1544 C C . ALA A 1 189 ? 8.861 12.554 7.422 1.00 88.19 189 ALA A C 1
ATOM 1546 O O . ALA A 1 189 ? 7.767 12.228 6.959 1.00 88.19 189 ALA A O 1
ATOM 1547 N N . PHE A 1 190 ? 9.182 13.824 7.677 1.00 89.44 190 PHE A N 1
ATOM 1548 C CA . PHE A 1 190 ? 8.310 14.957 7.390 1.00 89.44 190 PHE A CA 1
ATOM 1549 C C . PHE A 1 190 ? 8.101 15.141 5.886 1.00 89.44 190 PHE A C 1
ATOM 1551 O O . PHE A 1 190 ? 6.960 15.170 5.424 1.00 89.44 190 PHE A O 1
ATOM 1558 N N . GLN A 1 191 ? 9.179 15.135 5.102 1.00 87.50 191 GLN A N 1
ATOM 1559 C CA . GLN A 1 191 ? 9.099 15.190 3.639 1.00 87.50 191 GLN A CA 1
ATOM 1560 C C . GLN A 1 191 ? 8.321 14.003 3.058 1.00 87.50 191 GLN A C 1
ATOM 1562 O O . GLN A 1 191 ? 7.593 14.141 2.071 1.00 87.50 191 GLN A O 1
ATOM 1567 N N . PHE A 1 192 ? 8.460 12.819 3.659 1.00 88.75 192 PHE A N 1
ATOM 1568 C CA . PHE A 1 192 ? 7.673 11.654 3.276 1.00 88.75 192 PHE A CA 1
ATOM 1569 C C . PHE A 1 192 ? 6.181 11.864 3.561 1.00 88.75 192 PHE A C 1
ATOM 1571 O O . PHE A 1 192 ? 5.368 11.661 2.662 1.00 88.75 192 PHE A O 1
ATOM 1578 N N . ALA A 1 193 ? 5.820 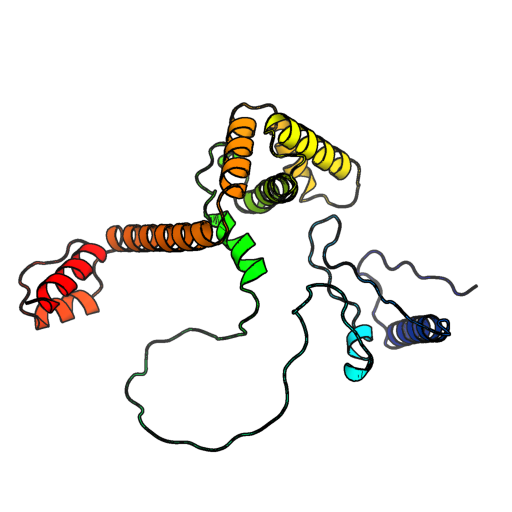12.350 4.753 1.00 89.38 193 ALA A N 1
ATOM 1579 C CA . ALA A 1 193 ? 4.439 12.686 5.106 1.00 89.38 193 ALA A CA 1
ATOM 1580 C C . ALA A 1 193 ? 3.822 13.711 4.137 1.00 89.38 193 ALA A C 1
ATOM 1582 O O . ALA A 1 193 ? 2.703 13.511 3.668 1.00 89.38 193 ALA A O 1
ATOM 1583 N N . GLU A 1 194 ? 4.558 14.762 3.768 1.00 89.12 194 GLU A N 1
ATOM 1584 C CA . GLU A 1 194 ? 4.103 15.736 2.768 1.00 89.12 194 GLU A CA 1
ATOM 1585 C C . GLU A 1 194 ? 3.837 15.097 1.405 1.00 89.12 194 GLU A C 1
ATOM 1587 O O . GLU A 1 194 ? 2.812 15.367 0.780 1.00 89.12 194 GLU A O 1
ATOM 1592 N N . LYS A 1 195 ? 4.742 14.233 0.931 1.00 86.56 195 LYS A N 1
ATOM 1593 C CA . LYS A 1 195 ? 4.554 13.512 -0.336 1.00 86.56 195 LYS A CA 1
ATOM 1594 C C . LYS A 1 195 ? 3.320 12.616 -0.293 1.00 86.56 195 LYS A C 1
ATOM 1596 O O . LYS A 1 195 ? 2.583 12.588 -1.275 1.00 86.56 195 LYS A O 1
ATOM 1601 N N . VAL A 1 196 ? 3.083 11.929 0.827 1.00 86.50 196 VAL A N 1
ATOM 1602 C CA . VAL A 1 196 ? 1.885 11.099 1.040 1.00 86.50 196 VAL A CA 1
ATOM 1603 C C . VAL A 1 196 ? 0.624 11.944 0.925 1.00 86.50 196 VAL A C 1
ATOM 1605 O O . VAL A 1 196 ? -0.291 11.592 0.187 1.00 86.50 196 VAL A O 1
ATOM 1608 N N . ILE A 1 197 ? 0.583 13.074 1.625 1.00 87.75 197 ILE A N 1
ATOM 1609 C CA . ILE A 1 197 ? -0.584 13.957 1.645 1.00 87.75 197 ILE A CA 1
ATOM 1610 C C . ILE A 1 197 ? -0.838 14.546 0.256 1.00 87.75 197 ILE A C 1
ATOM 1612 O O . ILE A 1 197 ? -1.967 14.491 -0.226 1.00 87.75 197 ILE A O 1
ATOM 1616 N N . ARG A 1 198 ? 0.205 15.044 -0.423 1.00 85.38 198 ARG A N 1
ATOM 1617 C CA . ARG A 1 198 ? 0.092 15.546 -1.803 1.00 85.38 198 ARG A CA 1
ATOM 1618 C C . ARG A 1 198 ? -0.432 14.474 -2.751 1.00 85.38 198 ARG A C 1
ATOM 1620 O O . ARG A 1 198 ? -1.262 14.779 -3.596 1.00 85.38 198 ARG A O 1
ATOM 1627 N N . TRP A 1 199 ? 0.022 13.230 -2.602 1.00 79.81 199 TRP A N 1
ATOM 1628 C CA . TRP A 1 199 ? -0.470 12.110 -3.402 1.00 79.81 199 TRP A CA 1
ATOM 1629 C C . TRP A 1 199 ? -1.955 11.833 -3.150 1.00 79.81 199 TRP A C 1
ATOM 1631 O O . TRP A 1 199 ? -2.719 11.647 -4.095 1.00 79.81 199 TRP A O 1
ATOM 1641 N N . GLU A 1 200 ? -2.394 11.870 -1.890 1.00 79.69 200 GLU A N 1
ATOM 1642 C CA . GLU A 1 200 ? -3.806 11.664 -1.555 1.00 79.69 200 GLU A CA 1
ATOM 1643 C C . GLU A 1 200 ? -4.723 12.812 -2.007 1.00 79.69 200 GLU A C 1
ATOM 1645 O O . GLU A 1 200 ? -5.924 12.610 -2.172 1.00 79.69 200 GLU A O 1
ATOM 1650 N N . GLN A 1 201 ? -4.180 14.002 -2.265 1.00 78.19 201 GLN A N 1
ATOM 1651 C CA . GLN A 1 201 ? -4.934 15.126 -2.830 1.00 78.19 201 GLN A CA 1
ATOM 1652 C C . GLN A 1 201 ? -5.171 14.999 -4.343 1.00 78.19 201 GLN A C 1
ATOM 1654 O O . GLN A 1 201 ? -6.017 15.708 -4.885 1.00 78.19 201 GLN A O 1
ATOM 1659 N N . ILE A 1 202 ? -4.467 14.098 -5.038 1.00 76.50 202 ILE A N 1
ATOM 1660 C CA . ILE A 1 202 ? -4.658 13.881 -6.476 1.00 76.50 202 ILE A CA 1
ATOM 1661 C C . ILE A 1 202 ? -6.000 13.155 -6.694 1.00 76.50 202 ILE A C 1
ATOM 1663 O O . ILE A 1 202 ? -6.206 12.097 -6.088 1.00 76.50 202 ILE A O 1
ATOM 1667 N N . PRO A 1 203 ? -6.903 13.666 -7.555 1.00 72.69 203 PRO A N 1
ATOM 1668 C CA . PRO A 1 203 ? -8.136 12.976 -7.938 1.00 72.69 203 PRO A CA 1
ATOM 1669 C C . PRO A 1 203 ? -7.869 11.584 -8.527 1.00 72.69 203 PRO A C 1
ATOM 1671 O O . PRO A 1 203 ? -6.852 11.377 -9.189 1.00 72.69 203 PRO A O 1
ATOM 1674 N N . LEU A 1 204 ? -8.789 10.639 -8.317 1.00 57.47 204 LEU A N 1
ATOM 1675 C CA . LEU A 1 204 ? -8.638 9.235 -8.733 1.00 57.47 204 LEU A CA 1
ATOM 1676 C C . LEU A 1 204 ? -8.324 9.087 -10.234 1.00 57.47 204 LEU A C 1
ATOM 1678 O O . LEU A 1 204 ? -7.387 8.371 -10.584 1.00 57.47 204 LEU A O 1
ATOM 1682 N N . ASP A 1 205 ? -9.003 9.839 -11.104 1.00 63.12 205 ASP A N 1
ATOM 1683 C CA . ASP A 1 205 ? -8.780 9.798 -12.558 1.00 63.12 205 ASP A CA 1
ATOM 1684 C C . ASP A 1 205 ? -7.335 10.158 -12.935 1.00 63.12 205 ASP A C 1
ATOM 1686 O O . ASP A 1 205 ? -6.686 9.460 -13.720 1.00 63.12 205 ASP A O 1
ATOM 1690 N N . ASN A 1 206 ? -6.777 11.183 -12.287 1.00 68.06 206 ASN A N 1
ATOM 1691 C CA . ASN A 1 206 ? -5.398 11.617 -12.503 1.00 68.06 206 ASN A CA 1
ATOM 1692 C C . ASN A 1 206 ? -4.380 10.584 -11.991 1.00 68.06 206 ASN A C 1
ATOM 1694 O O . ASN A 1 206 ? -3.302 10.452 -12.573 1.00 68.06 206 ASN A O 1
ATOM 1698 N N . ARG A 1 207 ? -4.708 9.811 -10.943 1.00 64.56 207 ARG A N 1
ATOM 1699 C CA . ARG A 1 207 ? -3.837 8.724 -10.453 1.00 64.56 207 ARG A CA 1
ATOM 1700 C C . ARG A 1 207 ? -3.692 7.627 -11.501 1.00 64.56 207 ARG A C 1
ATOM 1702 O O . ARG A 1 207 ? -2.568 7.221 -11.785 1.00 64.56 207 ARG A O 1
ATOM 1709 N N . THR A 1 208 ? -4.795 7.209 -12.128 1.00 60.91 208 THR A N 1
ATOM 1710 C CA . THR A 1 208 ? -4.761 6.166 -13.171 1.00 60.91 208 THR A CA 1
ATOM 1711 C C . THR A 1 208 ? -3.899 6.578 -14.367 1.00 60.91 208 THR A C 1
ATOM 1713 O O . THR A 1 208 ? -3.130 5.768 -14.887 1.00 60.91 208 THR A O 1
ATOM 1716 N N . TYR A 1 209 ? -3.957 7.853 -14.768 1.00 72.44 209 TYR A N 1
ATOM 1717 C CA . TYR A 1 209 ? -3.105 8.403 -15.822 1.00 72.44 209 TYR A CA 1
ATOM 1718 C C . TYR A 1 209 ? -1.622 8.378 -15.429 1.00 72.44 209 TYR A C 1
ATOM 1720 O O . TYR A 1 209 ? -0.796 7.851 -16.172 1.00 72.44 209 TYR A O 1
ATOM 1728 N N . LEU A 1 210 ? -1.285 8.880 -14.237 1.00 71.19 210 LEU A N 1
ATOM 1729 C CA . LEU A 1 210 ? 0.096 8.918 -13.743 1.00 71.19 210 LEU A CA 1
ATOM 1730 C C . LEU A 1 210 ? 0.707 7.519 -13.594 1.00 71.19 210 LEU A C 1
ATOM 1732 O O . LEU A 1 210 ? 1.894 7.335 -13.865 1.00 71.19 210 LEU A O 1
ATOM 1736 N N . LEU A 1 211 ? -0.088 6.530 -13.186 1.00 66.19 211 LEU A N 1
ATOM 1737 C CA . LEU A 1 211 ? 0.340 5.134 -13.088 1.00 66.19 211 LEU A CA 1
ATOM 1738 C C . LEU A 1 211 ? 0.651 4.544 -14.463 1.00 66.19 211 LEU A C 1
ATOM 1740 O O . LEU A 1 211 ? 1.728 3.970 -14.642 1.00 66.19 211 LEU A O 1
ATOM 1744 N N . ARG A 1 212 ? -0.245 4.738 -15.443 1.00 70.81 212 ARG A N 1
ATOM 1745 C CA . ARG A 1 212 ? -0.007 4.312 -16.832 1.00 70.81 212 ARG A CA 1
ATOM 1746 C C . ARG A 1 212 ? 1.254 4.953 -17.387 1.00 70.81 212 ARG A C 1
ATOM 1748 O O . ARG A 1 212 ? 2.089 4.254 -17.952 1.00 70.81 212 ARG A O 1
ATOM 1755 N N . GLU A 1 213 ? 1.422 6.254 -17.183 1.00 73.06 213 GLU A N 1
ATOM 1756 C CA . GLU A 1 213 ? 2.576 6.985 -17.700 1.00 73.06 213 GLU A CA 1
ATOM 1757 C C . GLU A 1 213 ? 3.880 6.511 -17.058 1.00 73.06 213 GLU A C 1
ATOM 1759 O O . GLU A 1 213 ? 4.871 6.237 -17.730 1.00 73.06 213 GLU A O 1
ATOM 1764 N N . ARG A 1 214 ? 3.864 6.278 -15.747 1.00 71.62 214 ARG A N 1
ATOM 1765 C CA . ARG A 1 214 ? 5.018 5.728 -15.044 1.00 71.62 214 ARG A CA 1
ATOM 1766 C C . ARG A 1 214 ? 5.355 4.305 -15.483 1.00 71.62 214 ARG A C 1
ATOM 1768 O O . ARG A 1 214 ? 6.532 3.948 -15.546 1.00 71.62 214 ARG A O 1
ATOM 1775 N N . GLN A 1 215 ? 4.347 3.482 -15.761 1.00 72.56 215 GLN A N 1
ATOM 1776 C CA . GLN A 1 215 ? 4.553 2.139 -16.288 1.00 72.56 215 GLN A CA 1
ATOM 1777 C C . GLN A 1 215 ? 5.166 2.182 -17.689 1.00 72.56 215 GLN A C 1
ATOM 1779 O O . GLN A 1 215 ? 6.105 1.428 -17.934 1.00 72.56 215 GLN A O 1
ATOM 1784 N N . LYS A 1 216 ? 4.715 3.093 -18.563 1.00 74.69 216 LYS A N 1
ATOM 1785 C CA . LYS A 1 216 ? 5.349 3.323 -19.871 1.00 74.69 216 LYS A CA 1
ATOM 1786 C C . LYS A 1 216 ? 6.818 3.688 -19.714 1.00 74.69 216 LYS A C 1
ATOM 1788 O O . LYS A 1 216 ? 7.656 2.981 -20.253 1.00 74.69 216 LYS A O 1
ATOM 1793 N N . ILE A 1 217 ? 7.135 4.675 -18.873 1.00 73.56 217 ILE A N 1
ATOM 1794 C CA . ILE A 1 217 ? 8.521 5.100 -18.615 1.00 73.56 217 ILE A CA 1
ATOM 1795 C C . ILE A 1 217 ? 9.378 3.932 -18.101 1.00 73.56 217 ILE A C 1
ATOM 1797 O O . ILE A 1 217 ? 10.526 3.773 -18.504 1.00 73.56 217 ILE A O 1
ATOM 1801 N N . ARG A 1 218 ? 8.846 3.074 -17.217 1.00 76.06 218 ARG A N 1
ATOM 1802 C CA . ARG A 1 218 ? 9.570 1.872 -16.758 1.00 76.06 218 ARG A CA 1
ATOM 1803 C C . ARG A 1 218 ? 9.846 0.903 -17.904 1.00 76.06 218 ARG A C 1
ATOM 1805 O O . ARG A 1 218 ? 10.955 0.382 -17.990 1.00 76.06 218 ARG A O 1
ATOM 1812 N N . VAL A 1 219 ? 8.850 0.648 -18.751 1.00 77.12 219 VAL A N 1
ATOM 1813 C CA . VAL A 1 219 ? 9.001 -0.222 -19.923 1.00 77.12 219 VAL A CA 1
ATOM 1814 C C . VAL A 1 219 ? 10.014 0.378 -20.892 1.00 77.12 219 VAL A C 1
ATOM 1816 O O . VAL A 1 219 ? 10.906 -0.336 -21.331 1.00 77.12 219 VAL A O 1
ATOM 1819 N N . GLU A 1 220 ? 9.947 1.676 -21.166 1.00 80.19 220 GLU A N 1
ATOM 1820 C CA . GLU A 1 220 ? 10.899 2.390 -22.019 1.00 80.19 220 GLU A CA 1
ATOM 1821 C C . GLU A 1 220 ? 12.321 2.310 -21.469 1.00 80.19 220 GLU A C 1
ATOM 1823 O O . GLU A 1 220 ? 13.226 1.906 -22.192 1.00 80.19 220 GLU A O 1
ATOM 1828 N N . ASN A 1 221 ? 12.519 2.575 -20.176 1.00 82.06 221 ASN A N 1
ATOM 1829 C CA . ASN A 1 221 ? 13.825 2.449 -19.525 1.00 82.06 221 ASN A CA 1
ATOM 1830 C C . ASN A 1 221 ? 14.362 1.007 -19.559 1.00 82.06 221 ASN A C 1
ATOM 1832 O O . ASN A 1 221 ? 15.560 0.785 -19.719 1.00 82.06 221 ASN A O 1
ATOM 1836 N N . ALA A 1 222 ? 13.491 0.004 -19.432 1.00 78.12 222 ALA A N 1
ATOM 1837 C CA . ALA A 1 222 ? 13.889 -1.396 -19.563 1.00 78.12 222 ALA A CA 1
ATOM 1838 C C . ALA A 1 222 ? 14.247 -1.758 -21.016 1.00 78.12 222 ALA A C 1
ATOM 1840 O O . ALA A 1 222 ? 15.198 -2.505 -21.260 1.00 78.12 222 ALA A O 1
ATOM 1841 N N . MET A 1 223 ? 13.504 -1.226 -21.990 1.00 78.56 223 MET A N 1
ATOM 1842 C CA . MET A 1 223 ? 13.763 -1.405 -23.420 1.00 78.56 223 MET A CA 1
ATOM 1843 C C . MET A 1 223 ? 15.038 -0.672 -23.860 1.00 78.56 223 MET A C 1
ATOM 1845 O O . MET A 1 223 ? 15.763 -1.174 -24.715 1.00 78.56 223 MET A O 1
ATOM 1849 N N . SER A 1 224 ? 15.348 0.491 -23.292 1.00 77.56 224 SER A N 1
ATOM 1850 C CA . SER A 1 224 ? 16.572 1.231 -23.610 1.00 77.56 224 SER A CA 1
ATOM 1851 C C . SER A 1 224 ? 17.813 0.557 -23.024 1.00 77.56 224 SER A C 1
ATOM 1853 O O . SER A 1 224 ? 18.851 0.539 -23.677 1.00 77.56 224 SER A O 1
ATOM 1855 N N . ALA A 1 225 ? 17.695 -0.070 -21.849 1.00 80.19 225 ALA A N 1
ATOM 1856 C CA . ALA A 1 225 ? 18.779 -0.824 -21.218 1.00 80.19 225 ALA A CA 1
ATOM 1857 C C . ALA A 1 225 ? 19.020 -2.218 -21.833 1.00 80.19 225 ALA A C 1
ATOM 1859 O O . ALA A 1 225 ? 20.078 -2.809 -21.627 1.00 80.19 225 ALA A O 1
ATOM 1860 N N . SER A 1 226 ? 18.043 -2.769 -22.560 1.00 81.44 226 SER A N 1
ATOM 1861 C CA . SER A 1 226 ? 18.134 -4.113 -23.143 1.00 81.44 226 SER A CA 1
ATOM 1862 C C . SER A 1 226 ? 18.657 -4.085 -24.577 1.00 81.44 226 SER A C 1
ATOM 1864 O O . SER A 1 226 ? 18.323 -3.192 -25.360 1.00 81.44 226 SER A O 1
ATOM 1866 N N . THR A 1 227 ? 19.400 -5.124 -24.962 1.00 86.81 227 THR A N 1
ATOM 1867 C CA . THR A 1 227 ? 19.841 -5.303 -26.348 1.00 86.81 227 THR A CA 1
ATOM 1868 C C . THR A 1 227 ? 18.660 -5.630 -27.280 1.00 86.81 227 THR A C 1
ATOM 1870 O O . THR A 1 227 ? 17.634 -6.173 -26.842 1.00 86.81 227 THR A O 1
ATOM 1873 N N . PRO A 1 228 ? 18.760 -5.292 -28.578 1.00 86.06 228 PRO A N 1
ATOM 1874 C CA . PRO A 1 228 ? 17.690 -5.539 -29.538 1.00 86.06 228 PRO A CA 1
ATOM 1875 C C . PRO A 1 228 ? 17.393 -7.032 -29.693 1.00 86.06 228 PRO A C 1
ATOM 1877 O O . PRO A 1 228 ? 18.292 -7.866 -29.805 1.00 86.06 228 PRO A O 1
ATOM 1880 N N . THR A 1 229 ? 16.110 -7.390 -29.747 1.00 87.75 229 THR A N 1
ATOM 1881 C CA . THR A 1 229 ? 15.709 -8.796 -29.889 1.00 87.75 229 THR A CA 1
ATOM 1882 C C . THR A 1 229 ? 15.920 -9.274 -31.330 1.00 87.75 229 THR A C 1
ATOM 1884 O O . THR A 1 229 ? 15.582 -8.559 -32.272 1.00 87.75 229 THR A O 1
ATOM 1887 N N . ALA A 1 230 ? 16.366 -10.520 -31.532 1.00 85.31 230 ALA A N 1
ATOM 1888 C CA . ALA A 1 230 ? 16.578 -11.100 -32.869 1.00 85.31 230 ALA A CA 1
ATOM 1889 C C . ALA A 1 230 ? 15.348 -10.986 -33.7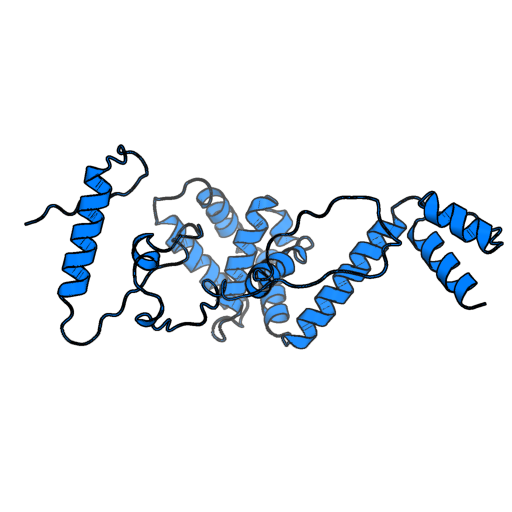98 1.00 85.31 230 ALA A C 1
ATOM 1891 O O . ALA A 1 230 ? 15.487 -10.741 -34.995 1.00 85.31 230 ALA A O 1
ATOM 1892 N N . LYS A 1 231 ? 14.132 -11.085 -33.238 1.00 87.75 231 LYS A N 1
ATOM 1893 C CA . LYS A 1 231 ? 12.872 -10.858 -33.968 1.00 87.75 231 LYS A CA 1
ATOM 1894 C C . LYS A 1 231 ? 12.751 -9.424 -34.504 1.00 87.75 231 LYS A C 1
ATOM 1896 O O . LYS A 1 231 ? 12.354 -9.251 -35.651 1.00 87.75 231 LYS A O 1
ATOM 1901 N N . GLN A 1 232 ? 13.120 -8.415 -33.710 1.00 85.75 232 GLN A N 1
ATOM 1902 C CA . GLN A 1 232 ? 13.092 -7.006 -34.127 1.00 85.75 232 GLN A CA 1
ATOM 1903 C C . GLN A 1 232 ? 14.136 -6.732 -35.213 1.00 85.75 232 GLN A C 1
ATOM 1905 O O . GLN A 1 232 ? 13.816 -6.103 -36.214 1.00 85.75 232 GLN A O 1
ATOM 1910 N N . ILE A 1 233 ? 15.350 -7.274 -35.063 1.00 86.88 233 ILE A N 1
ATOM 1911 C CA . ILE A 1 233 ? 16.426 -7.134 -36.058 1.00 86.88 233 ILE A CA 1
ATOM 1912 C C . ILE A 1 233 ? 16.013 -7.764 -37.396 1.00 86.88 233 ILE A C 1
ATOM 1914 O O . ILE A 1 233 ? 16.185 -7.156 -38.450 1.00 86.88 233 ILE A O 1
ATOM 1918 N N . ASN A 1 234 ? 15.441 -8.971 -37.370 1.00 87.25 234 ASN A N 1
ATOM 1919 C CA . ASN A 1 234 ? 14.966 -9.639 -38.583 1.00 87.25 234 ASN A CA 1
ATOM 1920 C C . ASN A 1 234 ? 13.796 -8.890 -39.236 1.00 87.25 234 ASN A C 1
ATOM 1922 O O . ASN A 1 234 ? 13.711 -8.850 -40.460 1.00 87.25 234 ASN A O 1
ATOM 1926 N N . TYR A 1 235 ? 12.903 -8.295 -38.442 1.00 87.69 235 TYR A N 1
ATOM 1927 C CA . TYR A 1 235 ? 11.794 -7.494 -38.960 1.00 87.69 235 TYR A CA 1
ATOM 1928 C C . TYR A 1 235 ? 12.281 -6.191 -39.613 1.00 87.69 235 TYR A C 1
ATOM 1930 O O . TYR A 1 235 ? 11.867 -5.886 -40.725 1.00 87.69 235 TYR A O 1
ATOM 1938 N N . LEU A 1 236 ? 13.234 -5.489 -38.995 1.00 88.12 236 LEU A N 1
ATOM 1939 C CA . LEU A 1 236 ? 13.889 -4.312 -39.581 1.00 88.12 236 LEU A CA 1
ATOM 1940 C C . LEU A 1 236 ? 14.618 -4.642 -40.888 1.00 88.12 236 LEU A C 1
ATOM 1942 O O . LEU A 1 236 ? 14.480 -3.910 -41.865 1.00 88.12 236 LEU A O 1
ATOM 1946 N N . ARG A 1 237 ? 15.312 -5.787 -40.950 1.00 85.81 237 ARG A N 1
ATOM 1947 C CA . ARG A 1 237 ? 15.925 -6.279 -42.194 1.00 85.81 237 ARG A CA 1
ATOM 1948 C C . ARG A 1 237 ? 14.897 -6.510 -43.303 1.00 85.81 237 ARG A C 1
ATOM 1950 O O . ARG A 1 237 ? 15.166 -6.174 -44.450 1.00 85.81 237 ARG A O 1
ATOM 1957 N N . LYS A 1 238 ? 13.718 -7.052 -42.974 1.00 87.50 238 LYS A N 1
ATOM 1958 C CA . LYS A 1 238 ? 12.618 -7.226 -43.942 1.00 87.50 238 LYS A CA 1
ATOM 1959 C C . LYS A 1 238 ? 12.053 -5.897 -44.445 1.00 87.50 238 LYS A C 1
ATOM 1961 O O . LYS A 1 238 ? 11.630 -5.836 -45.591 1.00 87.50 238 LYS A O 1
ATOM 1966 N N . LEU A 1 239 ? 12.065 -4.858 -43.612 1.00 85.69 239 LEU A N 1
ATOM 1967 C CA . LEU A 1 239 ? 11.656 -3.498 -43.981 1.00 85.69 239 LEU A CA 1
ATOM 1968 C C . LEU A 1 239 ? 12.734 -2.736 -44.777 1.00 85.69 239 LEU A C 1
ATOM 1970 O O . LEU A 1 239 ? 12.542 -1.567 -45.088 1.00 85.69 239 LEU A O 1
ATOM 1974 N N . GLY A 1 240 ? 13.871 -3.367 -45.098 1.00 84.50 240 GLY A N 1
ATOM 1975 C CA . GLY A 1 240 ? 14.969 -2.724 -45.825 1.00 84.50 240 GLY A CA 1
ATOM 1976 C C . GLY A 1 240 ? 15.794 -1.751 -44.977 1.00 84.50 240 GLY A C 1
ATOM 1977 O O . GLY A 1 240 ? 16.574 -0.976 -45.526 1.00 84.50 240 GLY A O 1
ATOM 1978 N N . CYS A 1 241 ? 15.651 -1.781 -43.649 1.00 81.88 241 CYS A N 1
ATOM 1979 C CA . CYS A 1 241 ? 16.423 -0.924 -42.758 1.00 81.88 241 CYS A CA 1
ATOM 1980 C C . CYS A 1 241 ? 17.895 -1.369 -42.728 1.00 81.88 241 CYS A C 1
ATOM 1982 O O . CYS A 1 241 ? 18.204 -2.521 -42.411 1.00 81.88 241 CYS A O 1
ATOM 1984 N N . THR A 1 242 ? 18.805 -0.447 -43.044 1.00 81.00 242 THR A N 1
ATOM 1985 C CA . THR A 1 242 ? 20.264 -0.666 -43.048 1.00 81.00 242 THR A CA 1
ATOM 1986 C C . THR A 1 242 ? 20.935 -0.297 -41.723 1.00 81.00 242 THR A C 1
ATOM 1988 O O . THR A 1 242 ? 22.109 -0.602 -41.521 1.00 81.00 242 THR A O 1
ATOM 1991 N N . VAL A 1 243 ? 20.199 0.336 -40.804 1.00 83.50 243 VAL A N 1
ATOM 1992 C CA . VAL A 1 243 ? 20.704 0.786 -39.502 1.00 83.50 243 VAL A CA 1
ATOM 1993 C C . VAL A 1 243 ? 20.651 -0.364 -38.494 1.00 83.50 243 VAL A C 1
ATOM 1995 O O . VAL A 1 243 ? 19.615 -1.010 -38.323 1.00 83.50 243 VAL A O 1
ATOM 1998 N N . VAL A 1 244 ? 21.764 -0.617 -37.800 1.00 81.25 244 VAL A N 1
ATOM 1999 C CA . VAL A 1 244 ? 21.822 -1.611 -36.719 1.00 81.25 244 VAL A CA 1
ATOM 2000 C C . VAL A 1 244 ? 21.325 -0.956 -35.426 1.00 81.25 244 VAL A C 1
ATOM 2002 O O . VAL A 1 244 ? 21.931 0.015 -34.976 1.00 81.25 244 VAL A O 1
ATOM 2005 N N . PRO A 1 245 ? 20.236 -1.446 -34.811 1.00 83.31 245 PRO A N 1
ATOM 2006 C CA . PRO A 1 245 ? 19.739 -0.862 -33.574 1.00 83.31 245 PRO A CA 1
ATOM 2007 C C . PRO A 1 245 ? 20.695 -1.139 -32.408 1.00 83.31 245 PRO A C 1
ATOM 2009 O O . PRO A 1 245 ? 21.175 -2.257 -32.242 1.00 83.31 245 PRO A O 1
ATOM 2012 N N . GLU A 1 246 ? 20.919 -0.133 -31.567 1.00 84.12 246 GLU A N 1
ATOM 2013 C CA . GLU A 1 246 ? 21.800 -0.229 -30.389 1.00 84.12 246 GLU A CA 1
ATOM 2014 C C . GLU A 1 246 ? 21.062 -0.719 -29.133 1.00 84.12 246 GLU A C 1
ATOM 2016 O O . GLU A 1 246 ? 21.642 -1.371 -28.268 1.00 84.12 246 GLU A O 1
ATOM 2021 N N . SER A 1 247 ? 19.756 -0.458 -29.049 1.00 86.12 247 SER A N 1
ATOM 2022 C CA . SER A 1 247 ? 18.896 -0.878 -27.940 1.00 86.12 247 SER A CA 1
ATOM 2023 C C . SER A 1 247 ? 17.545 -1.384 -28.434 1.00 86.12 247 SER A C 1
ATOM 2025 O O . SER A 1 247 ? 17.131 -1.134 -29.572 1.00 86.12 247 SER A O 1
ATOM 2027 N N . LYS A 1 248 ? 16.822 -2.096 -27.568 1.00 84.00 248 LYS A N 1
ATOM 2028 C CA . LYS A 1 248 ? 15.476 -2.606 -27.860 1.00 84.00 248 LYS A CA 1
ATOM 2029 C C . LYS A 1 248 ? 14.475 -1.472 -28.107 1.00 84.00 248 LYS A C 1
ATOM 2031 O O . LYS A 1 248 ? 13.582 -1.628 -28.942 1.00 84.00 248 LYS A O 1
ATOM 2036 N N . LEU A 1 249 ? 14.649 -0.338 -27.421 1.00 84.88 249 LEU A N 1
ATOM 2037 C CA . LEU A 1 249 ? 13.876 0.890 -27.635 1.00 84.88 249 LEU A CA 1
ATOM 2038 C C . LEU A 1 249 ? 14.210 1.533 -28.987 1.00 84.88 249 LEU A C 1
ATOM 2040 O O . LEU A 1 249 ? 13.301 1.841 -29.754 1.00 84.88 249 LEU A O 1
ATOM 2044 N N . HIS A 1 250 ? 15.499 1.646 -29.326 1.00 85.19 250 HIS A N 1
ATOM 2045 C CA . HIS A 1 250 ? 15.940 2.169 -30.623 1.00 85.19 250 HIS A CA 1
ATOM 2046 C C . HIS A 1 250 ? 15.401 1.309 -31.780 1.00 85.19 250 HIS A C 1
ATOM 2048 O O . HIS A 1 250 ? 14.852 1.838 -32.744 1.00 85.19 250 HIS A O 1
ATOM 2054 N N . ALA A 1 251 ? 15.437 -0.021 -31.646 1.00 85.75 251 ALA A N 1
ATOM 2055 C CA . ALA A 1 251 ? 14.818 -0.927 -32.614 1.00 85.75 251 ALA A CA 1
ATOM 2056 C C . ALA A 1 251 ? 13.307 -0.689 -32.766 1.00 85.75 251 ALA A C 1
ATOM 2058 O O . ALA A 1 251 ? 12.789 -0.755 -33.876 1.00 85.75 251 ALA A O 1
ATOM 2059 N N . SER A 1 252 ? 12.595 -0.411 -31.668 1.00 86.44 252 SER A N 1
ATOM 2060 C CA . SER A 1 252 ? 11.155 -0.127 -31.706 1.00 86.44 252 SER A CA 1
ATOM 2061 C C . SER A 1 252 ? 10.846 1.178 -32.444 1.00 86.44 252 SER A C 1
ATOM 2063 O O . SER A 1 252 ? 9.953 1.187 -33.287 1.00 86.44 252 SER A O 1
ATOM 2065 N N . HIS A 1 253 ? 11.612 2.244 -32.190 1.00 87.12 253 HIS A N 1
ATOM 2066 C CA . HIS A 1 253 ? 11.456 3.519 -32.898 1.00 87.12 253 HIS A CA 1
ATOM 2067 C C . HIS A 1 253 ? 11.748 3.394 -34.396 1.00 87.12 253 HIS A C 1
ATOM 2069 O O . HIS A 1 253 ? 10.983 3.911 -35.206 1.00 87.12 253 HIS A O 1
ATOM 2075 N N . LEU A 1 254 ? 12.800 2.661 -34.779 1.00 87.75 254 LEU A N 1
ATOM 2076 C CA . LEU A 1 254 ? 13.102 2.405 -36.191 1.00 87.75 254 LEU A CA 1
ATOM 2077 C C . LEU A 1 254 ? 11.964 1.641 -36.879 1.00 87.75 254 LEU A C 1
ATOM 2079 O O . LEU A 1 254 ? 11.601 1.955 -38.006 1.00 87.75 254 LEU A O 1
ATOM 2083 N N . ILE A 1 255 ? 11.355 0.664 -36.202 1.00 87.50 255 ILE A N 1
ATOM 2084 C CA . ILE A 1 255 ? 10.206 -0.069 -36.751 1.00 87.50 255 ILE A CA 1
ATOM 2085 C C . ILE A 1 255 ? 9.019 0.868 -36.997 1.00 87.50 255 ILE A C 1
ATOM 2087 O O . ILE A 1 255 ? 8.351 0.747 -38.020 1.00 87.50 255 ILE A O 1
ATOM 2091 N N . GLU A 1 256 ? 8.744 1.779 -36.068 1.00 87.19 256 GLU A N 1
ATOM 2092 C CA . GLU A 1 256 ? 7.640 2.732 -36.185 1.00 87.19 256 GLU A CA 1
ATOM 2093 C C . GLU A 1 256 ? 7.871 3.726 -37.330 1.00 87.19 256 GLU A C 1
ATOM 2095 O O . GLU A 1 256 ? 6.989 3.900 -38.169 1.00 87.19 256 GLU A O 1
ATOM 2100 N N . GLN A 1 257 ? 9.088 4.268 -37.447 1.00 86.56 257 GLN A N 1
ATOM 2101 C CA . GLN A 1 257 ? 9.489 5.147 -38.552 1.00 86.56 257 GLN A CA 1
ATOM 2102 C C . GLN A 1 257 ? 9.341 4.469 -39.921 1.00 86.56 257 GLN A C 1
ATOM 2104 O O . GLN A 1 257 ? 8.755 5.043 -40.835 1.00 86.56 257 GLN A O 1
ATOM 2109 N N . TYR A 1 258 ? 9.814 3.228 -40.062 1.00 84.69 258 TYR A N 1
ATOM 2110 C CA . TYR A 1 258 ? 9.713 2.482 -41.322 1.00 84.69 258 TYR A CA 1
ATOM 2111 C C . TYR A 1 258 ? 8.304 1.946 -41.609 1.00 84.69 258 TYR A C 1
ATOM 2113 O O . TYR A 1 258 ? 8.025 1.588 -42.745 1.00 84.69 258 TYR A O 1
ATOM 2121 N N . ARG A 1 259 ? 7.409 1.877 -40.614 1.00 82.31 259 ARG A N 1
ATOM 2122 C CA . ARG A 1 259 ? 5.980 1.579 -40.836 1.00 82.31 259 ARG A CA 1
ATOM 2123 C C . ARG A 1 259 ? 5.180 2.788 -41.307 1.00 82.31 259 ARG A C 1
ATOM 2125 O O . ARG A 1 259 ? 4.104 2.597 -41.863 1.00 82.31 259 ARG A O 1
ATOM 2132 N N . SER A 1 260 ? 5.652 3.997 -41.012 1.00 76.50 260 SER A N 1
ATOM 2133 C CA . SER A 1 260 ? 5.008 5.245 -41.437 1.00 76.50 260 SER A CA 1
ATOM 2134 C C . SER A 1 260 ? 5.417 5.721 -42.837 1.00 76.50 260 SER A C 1
ATOM 2136 O O . SER A 1 260 ? 4.846 6.699 -43.316 1.00 76.50 260 SER A O 1
ATOM 2138 N N . LEU A 1 261 ? 6.394 5.053 -43.462 1.00 70.06 261 LEU A N 1
ATOM 2139 C CA . LEU A 1 261 ? 6.855 5.268 -44.839 1.00 70.06 261 LEU A CA 1
ATOM 2140 C C . LEU A 1 261 ? 6.131 4.320 -45.801 1.00 70.06 261 LEU A C 1
ATOM 2142 O O . LEU A 1 261 ? 5.821 4.774 -46.923 1.00 70.06 261 LEU A O 1
#

Secondary structure (DSSP, 8-state):
--------SS-S---HHHHHHHHHHHHHHHHH-SS-------SB-TT-PBPPPPGGGGGS-GGG----SS-TTS---------------------------S--HHHHHHHHGGGGGTT-HHHHTS-HHHHHHHHHHHHHHHTSGGG-SHHHHHHHHHHHHHHHHH--S-SHHHHHHHHHHHHTTSHHHHHHHHHHHHHHTS-HHHHHHHHHHHHHHHHHHHHHHSPPPHHHHHHHHHTT--PPPSSHHHHHHHHHHHH--